Protein AF-A0A8H5YYD0-F1 (afdb_monomer_lite)

pLDDT: mean 77.73, std 14.66, range [30.97, 94.75]

Structure (mmCIF, N/CA/C/O backbone):
data_AF-A0A8H5YYD0-F1
#
_entry.id   AF-A0A8H5YYD0-F1
#
loop_
_atom_site.group_PDB
_atom_site.id
_atom_site.type_symbol
_atom_site.label_atom_id
_atom_site.label_alt_id
_atom_site.label_comp_id
_atom_site.label_asym_id
_atom_site.label_entity_id
_atom_site.label_seq_id
_atom_site.pdbx_PDB_ins_code
_atom_site.Cartn_x
_atom_site.Cartn_y
_atom_site.Cartn_z
_atom_site.occupancy
_atom_site.B_iso_or_equiv
_atom_site.auth_seq_id
_atom_site.auth_comp_id
_atom_site.auth_asym_id
_atom_site.auth_atom_id
_atom_site.pdbx_PDB_model_num
ATOM 1 N N . MET A 1 1 ? 18.198 -23.689 -4.408 1.00 60.78 1 MET A N 1
ATOM 2 C CA . MET A 1 1 ? 17.416 -22.446 -4.409 1.00 60.78 1 MET A CA 1
ATOM 3 C C . MET A 1 1 ? 18.441 -21.350 -4.254 1.00 60.78 1 MET A C 1
ATOM 5 O O . MET A 1 1 ? 19.184 -21.394 -3.275 1.00 60.78 1 MET A O 1
ATOM 9 N N . ASP A 1 2 ? 18.589 -20.521 -5.280 1.00 75.25 2 ASP A N 1
ATOM 10 C CA . ASP A 1 2 ? 19.620 -19.480 -5.329 1.00 75.25 2 ASP A CA 1
ATOM 11 C C . ASP A 1 2 ? 19.368 -18.463 -4.199 1.00 75.25 2 ASP A C 1
ATOM 13 O O . ASP A 1 2 ? 18.237 -18.307 -3.725 1.00 75.25 2 ASP A O 1
ATOM 17 N N . GLY A 1 3 ? 20.409 -17.772 -3.724 1.00 75.31 3 GLY A N 1
ATOM 18 C CA . GLY A 1 3 ? 20.282 -16.885 -2.559 1.00 75.31 3 GLY A CA 1
ATOM 19 C C . GLY A 1 3 ? 19.250 -15.772 -2.773 1.00 75.31 3 GLY A C 1
ATOM 20 O O . GLY A 1 3 ? 18.484 -15.440 -1.867 1.00 75.31 3 GLY A O 1
ATOM 21 N N . TRP A 1 4 ? 19.161 -15.257 -4.001 1.00 79.44 4 TRP A N 1
ATOM 22 C CA . TRP A 1 4 ? 18.178 -14.249 -4.389 1.00 79.44 4 TRP A CA 1
ATOM 23 C C . TRP A 1 4 ? 16.737 -14.786 -4.410 1.00 79.44 4 TRP A C 1
ATOM 25 O O . TRP A 1 4 ? 15.817 -14.031 -4.103 1.00 79.44 4 TRP A O 1
ATOM 35 N N . GLU A 1 5 ? 16.520 -16.072 -4.727 1.00 71.56 5 GLU A N 1
ATOM 36 C CA . GLU A 1 5 ? 15.179 -16.681 -4.775 1.00 71.56 5 GLU A CA 1
ATOM 37 C C . GLU A 1 5 ? 14.557 -16.683 -3.379 1.00 71.56 5 GLU A C 1
ATOM 39 O O . GLU A 1 5 ? 13.398 -16.308 -3.206 1.00 71.56 5 GLU A O 1
ATOM 44 N N . ILE A 1 6 ? 15.360 -17.033 -2.371 1.00 71.31 6 ILE A N 1
ATOM 45 C CA . ILE A 1 6 ? 14.949 -17.022 -0.965 1.00 71.31 6 ILE A CA 1
ATOM 46 C C . ILE A 1 6 ? 14.631 -15.595 -0.518 1.00 71.31 6 ILE A C 1
ATOM 48 O O . ILE A 1 6 ? 13.646 -15.387 0.193 1.00 71.31 6 ILE A O 1
ATOM 52 N N . ILE A 1 7 ? 15.448 -14.615 -0.924 1.00 69.50 7 ILE A N 1
ATOM 53 C CA . ILE A 1 7 ? 15.212 -13.220 -0.554 1.00 69.50 7 ILE A CA 1
ATOM 54 C C . ILE A 1 7 ? 13.943 -12.701 -1.205 1.00 69.50 7 ILE A C 1
ATOM 56 O O . ILE A 1 7 ? 13.098 -12.263 -0.450 1.00 69.50 7 ILE A O 1
ATOM 60 N N . ILE A 1 8 ? 13.743 -12.805 -2.524 1.00 65.44 8 ILE A N 1
ATOM 61 C CA . ILE A 1 8 ? 12.505 -12.324 -3.171 1.00 65.44 8 ILE A CA 1
ATOM 62 C C . ILE A 1 8 ? 11.256 -12.980 -2.560 1.00 65.44 8 ILE A C 1
ATOM 64 O O . ILE A 1 8 ? 10.231 -12.320 -2.394 1.00 65.44 8 ILE A O 1
ATOM 68 N N . GLN A 1 9 ? 11.327 -14.270 -2.212 1.00 62.31 9 GLN A N 1
ATOM 69 C CA . GLN A 1 9 ? 10.203 -14.987 -1.603 1.00 62.31 9 GLN A CA 1
ATOM 70 C C . GLN A 1 9 ? 9.891 -14.525 -0.173 1.00 62.31 9 GLN A C 1
ATOM 72 O O . GLN A 1 9 ? 8.730 -14.552 0.230 1.00 62.31 9 GLN A O 1
ATOM 77 N N . LYS A 1 10 ? 10.904 -14.125 0.606 1.00 60.59 10 LYS A N 1
ATOM 78 C CA . LYS A 1 10 ? 10.747 -13.728 2.020 1.00 60.59 10 LYS A CA 1
ATOM 79 C C . LYS A 1 10 ? 10.696 -12.214 2.240 1.00 60.59 10 LYS A C 1
ATOM 81 O O . LYS A 1 10 ? 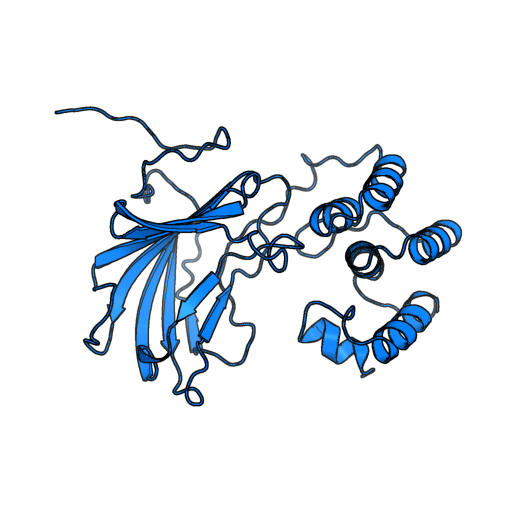10.133 -11.747 3.224 1.00 60.59 10 LYS A O 1
ATOM 86 N N . HIS A 1 11 ? 11.302 -11.448 1.346 1.00 58.78 11 HIS A N 1
ATOM 87 C CA . HIS A 1 11 ? 11.502 -10.010 1.413 1.00 58.78 11 HIS A CA 1
ATOM 88 C C . HIS A 1 11 ? 11.317 -9.402 0.026 1.00 58.78 11 HIS A C 1
ATOM 90 O O . HIS A 1 11 ? 11.861 -9.860 -0.973 1.00 58.78 11 HIS A O 1
ATOM 96 N N . ALA A 1 12 ? 10.589 -8.296 -0.041 1.00 58.38 12 ALA A N 1
ATOM 97 C CA . ALA A 1 12 ? 10.258 -7.697 -1.321 1.00 58.38 12 ALA A CA 1
ATOM 98 C C . ALA A 1 12 ? 11.439 -6.996 -2.019 1.00 58.38 12 ALA A C 1
ATOM 100 O O . ALA A 1 12 ? 11.213 -6.478 -3.098 1.00 58.38 12 ALA A O 1
ATOM 101 N N . SER A 1 13 ? 12.668 -6.948 -1.486 1.00 68.06 13 SER A N 1
ATOM 102 C CA . SER A 1 13 ? 13.742 -6.164 -2.117 1.00 68.06 13 SER A CA 1
ATOM 103 C C . SER A 1 13 ? 15.114 -6.831 -2.071 1.00 68.06 13 SER A C 1
ATOM 105 O O . SER A 1 13 ? 15.565 -7.293 -1.024 1.00 68.06 13 SER A O 1
ATOM 107 N N . LEU A 1 14 ? 15.792 -6.835 -3.222 1.00 72.00 14 LEU A N 1
ATOM 108 C CA . LEU A 1 14 ? 17.182 -7.276 -3.382 1.00 72.00 14 LEU A CA 1
ATOM 109 C C . LEU A 1 14 ? 18.179 -6.103 -3.323 1.00 72.00 14 LEU A C 1
ATOM 111 O O . LEU A 1 14 ? 19.382 -6.338 -3.251 1.00 72.00 14 LEU A O 1
ATOM 115 N N . VAL A 1 15 ? 17.705 -4.849 -3.360 1.00 69.44 15 VAL A N 1
ATOM 116 C CA . VAL A 1 15 ? 18.533 -3.642 -3.585 1.00 69.44 15 VAL A CA 1
ATOM 117 C C . VAL A 1 15 ? 19.639 -3.478 -2.535 1.00 69.44 15 VAL A C 1
ATOM 119 O O . VAL A 1 15 ? 20.708 -2.951 -2.829 1.00 69.44 15 VAL A O 1
ATOM 122 N N . ASN A 1 16 ? 19.416 -3.996 -1.328 1.00 74.00 16 ASN A N 1
ATOM 123 C CA . ASN A 1 16 ? 20.361 -3.896 -0.218 1.00 74.00 16 ASN A CA 1
ATOM 124 C C . ASN A 1 16 ? 21.445 -4.993 -0.215 1.00 74.00 16 ASN A C 1
ATOM 126 O O . ASN A 1 16 ? 22.328 -4.957 0.640 1.00 74.00 16 ASN A O 1
ATOM 130 N N . ASN A 1 17 ? 21.403 -5.971 -1.131 1.00 81.50 17 ASN A N 1
ATOM 131 C CA . ASN A 1 17 ? 22.396 -7.045 -1.224 1.00 81.50 17 ASN A CA 1
ATOM 132 C C . ASN A 1 17 ? 22.988 -7.127 -2.640 1.00 81.50 17 ASN A C 1
ATOM 134 O O . ASN A 1 17 ? 22.447 -7.787 -3.525 1.00 81.50 17 ASN A O 1
ATOM 138 N N . LEU A 1 18 ? 24.119 -6.444 -2.838 1.00 82.44 18 LEU A N 1
ATOM 139 C CA . LEU A 1 18 ? 24.741 -6.264 -4.151 1.00 82.44 18 LEU A CA 1
ATOM 140 C C . LEU A 1 18 ? 25.179 -7.585 -4.806 1.00 82.44 18 LEU A C 1
ATOM 142 O O . LEU A 1 18 ? 25.025 -7.752 -6.014 1.00 82.44 18 LEU A O 1
ATOM 146 N N . GLU A 1 19 ? 25.701 -8.535 -4.029 1.00 84.31 19 GLU A N 1
ATOM 147 C CA . GLU A 1 19 ? 26.145 -9.831 -4.559 1.00 84.31 19 GLU A CA 1
ATOM 148 C C . GLU A 1 19 ? 24.967 -10.645 -5.100 1.00 84.31 19 GLU A C 1
ATOM 150 O O . GLU A 1 19 ? 25.004 -11.113 -6.242 1.00 84.31 19 GLU A O 1
ATOM 155 N N . LEU A 1 20 ? 23.891 -10.740 -4.312 1.00 84.69 20 LEU A N 1
ATOM 156 C CA . LEU A 1 20 ? 22.668 -11.425 -4.729 1.00 84.69 20 LEU A CA 1
ATOM 157 C C . LEU A 1 20 ? 21.966 -10.690 -5.869 1.00 84.69 20 LEU A C 1
ATOM 159 O O . LEU A 1 20 ? 21.380 -11.335 -6.738 1.00 84.69 20 LEU A O 1
ATOM 163 N N . TRP A 1 21 ? 22.075 -9.359 -5.917 1.00 85.50 21 TRP A N 1
ATOM 164 C CA . TRP A 1 21 ? 21.589 -8.577 -7.049 1.00 85.50 21 TRP A CA 1
ATOM 165 C C . TRP A 1 21 ? 22.288 -8.978 -8.347 1.00 85.50 21 TRP A C 1
ATOM 167 O O . TRP A 1 21 ? 21.625 -9.248 -9.344 1.00 85.50 21 TRP A O 1
ATOM 177 N N . HIS A 1 22 ? 23.619 -9.060 -8.348 1.00 85.38 22 HIS A N 1
ATOM 178 C CA . HIS A 1 22 ? 24.367 -9.444 -9.545 1.00 85.38 22 HIS A CA 1
ATOM 179 C C . HIS A 1 22 ? 24.094 -10.888 -9.977 1.00 85.38 22 HIS A C 1
ATOM 181 O O . HIS A 1 22 ? 24.026 -11.170 -11.174 1.00 85.38 22 HIS A O 1
ATOM 187 N N . GLU A 1 23 ? 23.940 -11.813 -9.029 1.00 86.38 23 GLU A N 1
ATOM 188 C CA . GLU A 1 23 ? 23.548 -13.195 -9.327 1.00 86.38 23 GLU A CA 1
ATOM 189 C C . GLU A 1 23 ? 22.160 -13.261 -9.984 1.00 86.38 23 GLU A C 1
ATOM 191 O O . GLU A 1 23 ? 21.962 -13.946 -10.996 1.00 86.38 23 GLU A O 1
ATOM 196 N N . TRP A 1 24 ? 21.211 -12.498 -9.447 1.00 86.75 24 TRP A N 1
ATOM 197 C CA . TRP A 1 24 ? 19.866 -1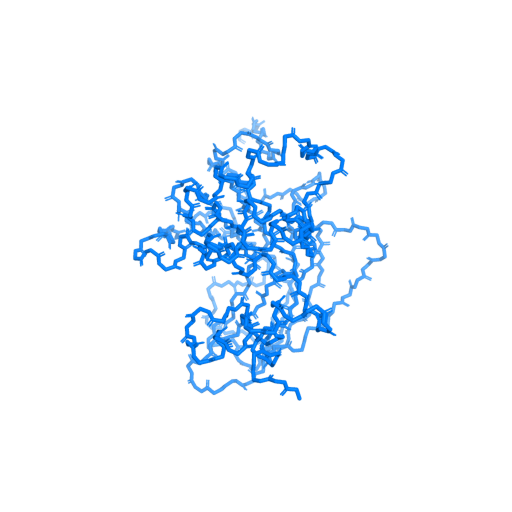2.388 -9.989 1.00 86.75 24 TRP A CA 1
ATOM 198 C C . TRP A 1 24 ? 19.843 -11.727 -11.374 1.00 86.75 24 TRP A C 1
ATOM 200 O O . TRP A 1 24 ? 19.210 -12.240 -12.294 1.00 86.75 24 TRP A O 1
ATOM 210 N N . GLU A 1 25 ? 20.597 -10.646 -11.570 1.00 85.19 25 GLU A N 1
ATOM 211 C CA . GLU A 1 25 ? 20.688 -9.925 -12.844 1.00 85.19 25 GLU A CA 1
ATOM 212 C C . GLU A 1 25 ? 21.279 -10.802 -13.962 1.00 85.19 25 GLU A C 1
ATOM 214 O O . GLU A 1 25 ? 20.781 -10.818 -15.088 1.00 85.19 25 GLU A O 1
ATOM 219 N N . ARG A 1 26 ? 22.284 -11.634 -13.653 1.00 85.88 26 ARG A N 1
ATOM 220 C CA . ARG A 1 26 ? 22.756 -12.661 -14.601 1.00 85.88 26 ARG A CA 1
ATOM 221 C C . ARG A 1 26 ? 21.668 -13.684 -14.919 1.00 85.88 26 ARG A C 1
ATOM 223 O O . ARG A 1 26 ? 21.596 -14.156 -16.050 1.00 85.88 26 ARG A O 1
ATOM 230 N N . SER A 1 27 ? 20.835 -14.020 -13.936 1.00 86.25 27 SER A N 1
ATOM 231 C CA . SER A 1 27 ? 19.772 -15.011 -14.090 1.00 86.25 27 SER A CA 1
ATOM 232 C C . SER A 1 27 ? 18.649 -14.532 -15.005 1.00 86.25 27 SER A C 1
ATOM 234 O O . SER A 1 27 ? 18.197 -15.310 -15.835 1.00 86.25 27 SER A O 1
ATOM 236 N N . ILE A 1 28 ? 18.220 -13.269 -14.907 1.00 85.56 28 ILE A N 1
ATOM 237 C CA . ILE A 1 28 ? 17.167 -12.724 -15.787 1.00 85.56 28 ILE A CA 1
ATOM 238 C C . ILE A 1 28 ? 17.643 -12.549 -17.236 1.00 85.56 28 ILE A C 1
ATOM 240 O O . ILE A 1 28 ? 16.835 -12.572 -18.160 1.00 85.56 28 ILE A O 1
ATOM 244 N N . LEU A 1 29 ? 18.954 -12.379 -17.444 1.00 81.00 29 LEU A N 1
ATOM 245 C CA . LEU A 1 29 ? 19.560 -12.265 -18.771 1.00 81.00 29 LEU A CA 1
ATOM 246 C C . LEU A 1 29 ? 19.826 -13.630 -19.428 1.00 81.00 29 LEU A C 1
ATOM 248 O O . LEU A 1 29 ? 20.165 -13.667 -20.616 1.00 81.00 29 LEU A O 1
ATOM 252 N N . ASP A 1 30 ? 19.690 -14.736 -18.692 1.00 83.81 30 ASP A N 1
ATOM 253 C CA . ASP A 1 30 ? 19.777 -16.092 -19.231 1.00 83.81 30 ASP A CA 1
ATOM 254 C C . ASP A 1 30 ? 18.393 -16.545 -19.733 1.00 83.81 30 ASP A C 1
ATOM 256 O O . ASP A 1 30 ? 17.507 -16.820 -18.924 1.00 83.81 30 ASP A O 1
ATOM 260 N N . PRO A 1 31 ? 18.187 -16.702 -21.055 1.00 72.19 31 PRO A N 1
ATOM 261 C CA . PRO A 1 31 ? 16.890 -17.091 -21.610 1.00 72.19 31 PRO A CA 1
ATOM 262 C C . PRO A 1 31 ? 16.426 -18.494 -21.184 1.00 72.19 31 PRO A C 1
ATOM 264 O O . PRO A 1 31 ? 15.266 -18.843 -21.397 1.00 72.19 31 PRO A O 1
ATOM 267 N N . LYS A 1 32 ? 17.305 -19.326 -20.603 1.00 80.69 32 LYS A N 1
ATOM 268 C CA . LYS A 1 32 ? 16.935 -20.645 -20.062 1.00 80.69 32 LYS A CA 1
ATOM 269 C C . LYS A 1 32 ? 16.312 -20.561 -18.670 1.00 80.69 32 LYS A C 1
ATOM 271 O O . LYS A 1 32 ? 15.694 -21.532 -18.230 1.00 80.69 32 LYS A O 1
ATOM 276 N N . ARG A 1 33 ? 16.487 -19.442 -17.965 1.00 76.50 33 ARG A N 1
ATOM 277 C CA . ARG A 1 33 ? 15.959 -19.234 -16.619 1.00 76.50 33 ARG A CA 1
ATOM 278 C C . ARG A 1 33 ? 14.640 -18.476 -16.705 1.00 76.50 33 ARG A C 1
ATOM 280 O O . ARG A 1 33 ? 14.548 -17.408 -17.298 1.00 76.50 33 ARG A O 1
ATOM 287 N N . LYS A 1 34 ? 13.602 -19.027 -16.079 1.00 73.31 34 LYS A N 1
ATOM 288 C CA . LYS A 1 34 ? 12.317 -18.343 -15.922 1.00 73.31 34 LYS A CA 1
ATOM 289 C C . LYS A 1 34 ? 12.291 -17.659 -14.562 1.00 73.31 34 LYS A C 1
ATOM 291 O O . LYS A 1 34 ? 11.962 -18.285 -13.559 1.00 73.31 34 LYS A O 1
ATOM 296 N N . VAL A 1 35 ? 12.657 -16.384 -14.538 1.00 75.38 35 VAL A N 1
ATOM 297 C CA . VAL A 1 35 ? 12.583 -15.557 -13.330 1.00 75.38 35 VAL A CA 1
ATOM 298 C C . VAL A 1 35 ? 11.218 -14.875 -13.272 1.00 75.38 35 VAL A C 1
ATOM 300 O O . VAL A 1 35 ? 10.716 -14.404 -14.290 1.00 75.38 35 VAL A O 1
ATOM 303 N N . LEU A 1 36 ? 10.598 -14.846 -12.092 1.00 69.00 36 LEU A N 1
ATOM 304 C CA . LEU A 1 36 ? 9.320 -14.167 -11.875 1.00 69.00 36 LEU A CA 1
ATOM 305 C C . LEU A 1 36 ? 9.528 -12.659 -11.700 1.00 69.00 36 LEU A C 1
ATOM 307 O O . LEU A 1 36 ? 10.431 -12.242 -10.978 1.00 69.00 36 LEU A O 1
ATOM 311 N N . PHE A 1 37 ? 8.665 -11.865 -12.340 1.00 69.94 37 PHE A N 1
ATOM 312 C CA . PHE A 1 37 ? 8.614 -10.398 -12.244 1.00 69.94 37 PHE A CA 1
ATOM 313 C C . PHE A 1 37 ? 9.978 -9.688 -12.393 1.00 69.94 37 PHE A C 1
ATOM 315 O O . PHE A 1 37 ? 10.298 -8.794 -11.600 1.00 69.94 37 PHE A O 1
ATOM 322 N N . PRO A 1 38 ? 10.812 -10.064 -13.387 1.00 82.75 38 PRO A N 1
ATOM 323 C CA . PRO A 1 38 ? 12.159 -9.524 -13.515 1.00 82.75 38 PRO A CA 1
ATOM 324 C C . PRO A 1 38 ? 12.138 -8.013 -13.740 1.00 82.75 38 PRO A C 1
ATOM 326 O O . PRO A 1 38 ? 12.927 -7.276 -13.157 1.00 82.75 38 PRO A O 1
ATOM 329 N N . ILE A 1 39 ? 11.189 -7.521 -14.531 1.00 88.88 39 ILE A N 1
ATOM 330 C CA . ILE A 1 39 ? 11.173 -6.113 -14.889 1.00 88.88 39 ILE A CA 1
ATOM 331 C C . ILE A 1 39 ? 10.683 -5.195 -13.766 1.00 88.88 39 ILE A C 1
ATOM 333 O O . ILE A 1 39 ? 11.252 -4.124 -13.581 1.00 88.88 39 ILE A O 1
ATOM 337 N N . HIS A 1 40 ? 9.707 -5.615 -12.956 1.00 88.94 40 HIS A N 1
ATOM 338 C CA . HIS A 1 40 ? 9.252 -4.827 -11.804 1.00 88.94 40 HIS A CA 1
ATOM 339 C C . HIS A 1 40 ? 10.383 -4.616 -10.801 1.00 88.94 40 HIS A C 1
ATOM 341 O O . HIS A 1 40 ? 10.520 -3.530 -10.250 1.00 88.94 40 HIS A O 1
ATOM 347 N N . LYS A 1 41 ? 11.244 -5.622 -10.609 1.00 86.62 41 LYS A N 1
ATOM 348 C CA . LYS A 1 41 ? 12.422 -5.500 -9.741 1.00 86.62 41 LYS A CA 1
ATOM 349 C C . LYS A 1 41 ? 13.494 -4.586 -10.328 1.00 86.62 41 LYS A C 1
ATOM 351 O O . LYS A 1 41 ? 14.055 -3.775 -9.597 1.00 86.62 41 LYS A O 1
ATOM 356 N N . LEU A 1 42 ? 13.748 -4.651 -11.636 1.00 90.12 42 LEU A N 1
ATOM 357 C CA . LEU A 1 42 ? 14.634 -3.682 -12.291 1.00 90.12 42 LEU A CA 1
ATOM 358 C C . LEU A 1 42 ? 14.090 -2.250 -12.193 1.00 90.12 42 LEU A C 1
ATOM 360 O O . LEU A 1 42 ? 14.869 -1.328 -11.958 1.00 90.12 42 LEU A O 1
ATOM 364 N N . ALA A 1 43 ? 12.773 -2.077 -12.331 1.00 92.12 43 ALA A N 1
ATOM 365 C CA . ALA A 1 43 ? 12.103 -0.789 -12.202 1.00 92.12 43 ALA A CA 1
ATOM 366 C C . ALA A 1 43 ? 12.174 -0.242 -10.772 1.00 92.12 43 ALA A C 1
ATOM 368 O O . ALA A 1 43 ? 12.509 0.922 -10.590 1.00 92.12 43 ALA A O 1
ATOM 369 N N . GLU A 1 44 ? 11.963 -1.089 -9.760 1.00 89.69 44 GLU A N 1
ATOM 370 C CA . GLU A 1 44 ? 12.167 -0.759 -8.340 1.00 89.69 44 GLU A CA 1
ATOM 371 C C . GLU A 1 44 ? 13.592 -0.232 -8.079 1.00 89.69 44 GLU A C 1
ATOM 373 O O . GLU A 1 44 ? 13.784 0.740 -7.346 1.00 89.69 44 GLU A O 1
ATOM 378 N N . ALA A 1 45 ? 14.597 -0.836 -8.718 1.00 87.81 45 ALA A N 1
ATOM 379 C CA . ALA A 1 45 ? 16.002 -0.462 -8.564 1.00 87.81 45 ALA A CA 1
ATOM 380 C C . ALA A 1 45 ? 16.497 0.633 -9.528 1.00 87.81 45 ALA A C 1
ATOM 382 O O . ALA A 1 45 ? 17.668 1.007 -9.451 1.00 87.81 45 ALA A O 1
ATOM 383 N N . GLY A 1 46 ? 15.659 1.123 -10.447 1.00 90.44 46 GLY A N 1
ATOM 384 C CA . GLY A 1 46 ? 16.047 2.144 -11.428 1.00 90.44 46 GLY A CA 1
ATOM 385 C C . GLY A 1 46 ? 17.083 1.670 -12.456 1.00 90.44 46 GLY A C 1
ATOM 386 O O . GLY A 1 46 ? 17.870 2.465 -12.965 1.00 90.44 46 GLY A O 1
ATOM 387 N N . ARG A 1 47 ? 17.143 0.366 -12.753 1.00 90.56 47 ARG A N 1
ATOM 388 C CA . ARG A 1 47 ? 18.148 -0.241 -13.649 1.00 90.56 47 ARG A CA 1
ATOM 389 C C . ARG A 1 47 ? 17.772 -0.079 -15.126 1.00 90.56 47 ARG A C 1
ATOM 391 O O . ARG A 1 47 ? 17.464 -1.055 -15.809 1.00 90.56 47 ARG A O 1
ATOM 398 N N . GLN A 1 48 ? 17.819 1.157 -15.616 1.00 91.94 48 GLN A N 1
ATOM 399 C CA . GLN A 1 48 ? 17.411 1.498 -16.982 1.00 91.94 48 GLN A CA 1
ATOM 400 C C . GLN A 1 48 ? 18.163 0.696 -18.060 1.00 91.94 48 GLN A C 1
ATOM 402 O O . GLN A 1 48 ? 17.521 0.086 -18.909 1.00 91.94 48 GLN A O 1
ATOM 407 N N . GLU A 1 49 ? 19.496 0.610 -17.993 1.00 90.12 49 GLU A N 1
ATOM 408 C CA . GLU A 1 49 ? 20.304 -0.117 -18.992 1.00 90.12 49 GLU A CA 1
ATOM 409 C C . GLU A 1 49 ? 19.927 -1.607 -19.095 1.00 90.12 49 GLU A C 1
ATOM 411 O O . GLU A 1 49 ? 19.880 -2.186 -20.183 1.00 90.12 49 GLU A O 1
ATOM 416 N N . ALA A 1 50 ? 19.618 -2.241 -17.959 1.00 89.06 50 ALA A N 1
ATOM 417 C CA . ALA A 1 50 ? 19.174 -3.629 -17.936 1.00 89.06 50 ALA A CA 1
ATOM 418 C C . ALA A 1 50 ? 17.804 -3.775 -18.613 1.00 89.06 50 ALA A C 1
ATOM 420 O O . ALA A 1 50 ? 17.621 -4.685 -19.418 1.00 89.06 50 ALA A O 1
ATOM 421 N N . ILE A 1 51 ? 16.869 -2.858 -18.345 1.00 90.75 51 ILE A N 1
ATOM 422 C CA . ILE A 1 51 ? 15.543 -2.836 -18.981 1.00 90.75 51 ILE A CA 1
ATOM 423 C C . ILE A 1 51 ? 15.659 -2.637 -20.496 1.00 90.75 51 ILE A C 1
ATOM 425 O O . ILE A 1 51 ? 15.049 -3.393 -21.249 1.00 90.75 51 ILE A O 1
ATOM 429 N N . GLU A 1 52 ? 16.479 -1.691 -20.955 1.00 89.50 52 GLU A N 1
ATOM 430 C CA . GLU A 1 52 ? 16.732 -1.464 -22.385 1.00 89.50 52 GLU A CA 1
ATOM 431 C C . GLU A 1 52 ? 17.330 -2.710 -23.063 1.00 89.50 52 GLU A C 1
ATOM 433 O O . GLU A 1 52 ? 16.958 -3.065 -24.183 1.00 89.50 52 GLU A O 1
ATOM 438 N N . SER A 1 53 ? 18.215 -3.432 -22.369 1.00 88.94 53 SER A N 1
ATOM 439 C CA . SER A 1 53 ? 18.756 -4.712 -22.841 1.00 88.94 53 SER A CA 1
ATOM 440 C C . SER A 1 53 ? 17.674 -5.794 -22.973 1.00 88.94 53 SER A C 1
ATOM 442 O O . SER A 1 53 ? 17.652 -6.517 -23.974 1.00 88.94 53 SER A O 1
ATOM 444 N N . LEU A 1 54 ? 16.747 -5.899 -22.011 1.00 86.00 54 LEU A N 1
ATOM 445 C CA . LEU A 1 54 ? 15.612 -6.829 -22.099 1.00 86.00 54 LEU A CA 1
ATOM 446 C C . LEU A 1 54 ? 14.656 -6.452 -23.243 1.00 86.00 54 LEU A C 1
ATOM 448 O O . LEU A 1 54 ? 14.210 -7.336 -23.979 1.00 86.00 54 LEU A O 1
ATOM 452 N N . LEU A 1 55 ? 14.400 -5.154 -23.438 1.00 85.44 55 LEU A N 1
ATOM 453 C CA . LEU A 1 55 ? 13.581 -4.633 -24.534 1.00 85.44 55 LEU A CA 1
ATOM 454 C C . LEU A 1 55 ? 14.181 -4.997 -25.901 1.00 85.44 55 LEU A C 1
ATOM 456 O O . LEU A 1 55 ? 13.485 -5.548 -26.753 1.00 85.44 55 LEU A O 1
ATOM 460 N N . HIS A 1 56 ? 15.490 -4.793 -26.094 1.00 86.56 56 HIS A N 1
ATOM 461 C CA . HIS A 1 56 ? 16.191 -5.194 -27.322 1.00 86.56 56 HIS A CA 1
ATOM 462 C C . HIS A 1 56 ? 16.117 -6.703 -27.604 1.00 86.56 56 HIS A C 1
ATOM 464 O O . HIS A 1 56 ? 16.208 -7.123 -28.758 1.00 86.56 56 HIS A O 1
ATOM 470 N N . ARG A 1 57 ? 15.940 -7.529 -26.567 1.00 85.19 57 ARG A N 1
ATOM 471 C CA . ARG A 1 57 ? 15.755 -8.985 -26.686 1.00 85.19 57 ARG A CA 1
ATOM 472 C C . ARG A 1 57 ? 14.300 -9.394 -26.936 1.00 85.19 57 ARG A C 1
ATOM 474 O O . ARG A 1 57 ? 14.024 -10.588 -27.028 1.00 85.19 57 ARG A O 1
ATOM 481 N N . GLY A 1 58 ? 13.383 -8.434 -27.058 1.00 81.00 58 GLY A N 1
ATOM 482 C CA . GLY A 1 58 ? 11.966 -8.675 -27.324 1.00 81.00 58 GLY A CA 1
ATOM 483 C C . GLY A 1 58 ? 11.184 -9.181 -26.112 1.00 81.00 58 GLY A C 1
ATOM 484 O O . GLY A 1 58 ? 10.135 -9.800 -26.288 1.00 81.00 58 GLY A O 1
ATOM 485 N N . MET A 1 59 ? 11.685 -8.968 -24.890 1.00 82.50 59 MET A N 1
ATOM 486 C CA . MET A 1 59 ? 10.907 -9.278 -23.692 1.00 82.50 59 MET A CA 1
ATOM 487 C C . MET A 1 59 ? 9.732 -8.314 -23.550 1.00 82.50 59 MET A C 1
ATOM 489 O O . MET A 1 59 ? 9.848 -7.128 -23.854 1.00 82.50 59 MET A O 1
ATOM 493 N N . ASN A 1 60 ? 8.605 -8.823 -23.054 1.00 80.56 60 ASN A N 1
ATOM 494 C CA . ASN A 1 60 ? 7.466 -7.980 -22.729 1.00 80.56 60 ASN A CA 1
ATOM 495 C C . ASN A 1 60 ? 7.786 -7.154 -21.477 1.00 80.56 60 ASN A C 1
ATOM 497 O O . ASN A 1 60 ? 7.818 -7.679 -20.365 1.00 80.56 60 ASN A O 1
ATOM 501 N N . VAL A 1 61 ? 8.029 -5.860 -21.669 1.00 84.38 61 VAL A N 1
ATOM 502 C CA . VAL A 1 61 ? 8.363 -4.927 -20.589 1.00 84.38 61 VAL A CA 1
ATOM 503 C C . VAL A 1 61 ? 7.128 -4.297 -19.923 1.00 84.38 61 VAL A C 1
ATOM 505 O O . VAL A 1 61 ? 7.258 -3.458 -19.037 1.00 84.38 61 VAL A O 1
ATOM 508 N N . HIS A 1 62 ? 5.926 -4.727 -20.315 1.00 85.12 62 HIS A N 1
ATOM 509 C CA . HIS A 1 62 ? 4.646 -4.160 -19.869 1.00 85.12 62 HIS A CA 1
ATOM 510 C C . HIS A 1 62 ? 3.800 -5.162 -19.077 1.00 85.12 62 HIS A C 1
ATOM 512 O O . HIS A 1 62 ? 2.595 -4.986 -18.903 1.00 85.12 62 HIS A O 1
ATOM 518 N N . GLU A 1 63 ? 4.413 -6.254 -18.612 1.00 85.62 63 GLU A N 1
ATOM 519 C CA . GLU A 1 63 ? 3.725 -7.261 -17.804 1.00 85.62 63 GLU A CA 1
ATOM 520 C C . GLU A 1 63 ? 3.206 -6.672 -16.489 1.00 85.62 63 GLU A C 1
ATOM 522 O O . GLU A 1 63 ? 3.850 -5.840 -15.851 1.00 85.62 63 GLU A O 1
ATOM 527 N N . LEU A 1 64 ? 2.031 -7.133 -16.069 1.00 88.00 64 LEU A N 1
ATOM 528 C CA . LEU A 1 64 ? 1.436 -6.760 -14.793 1.00 88.00 64 LEU A CA 1
ATOM 529 C C . LEU A 1 64 ? 1.969 -7.670 -13.684 1.00 88.00 64 LEU A C 1
ATOM 531 O O . LEU A 1 64 ? 2.095 -8.881 -13.881 1.00 88.00 64 LEU A O 1
ATOM 535 N N . ASP A 1 65 ? 2.263 -7.101 -12.516 1.00 88.25 65 ASP A N 1
ATOM 536 C CA . ASP A 1 65 ? 2.542 -7.909 -11.327 1.00 88.25 65 ASP A CA 1
ATOM 537 C C . ASP A 1 65 ? 1.258 -8.346 -10.602 1.00 88.25 65 ASP A C 1
ATOM 539 O O . ASP A 1 65 ? 0.145 -8.108 -11.068 1.00 88.25 65 ASP A O 1
ATOM 543 N N . GLY A 1 66 ? 1.408 -9.010 -9.452 1.00 85.62 66 GLY A N 1
ATOM 544 C CA . GLY A 1 66 ? 0.281 -9.531 -8.670 1.00 85.62 66 GLY A CA 1
ATOM 545 C C . GLY A 1 66 ? -0.713 -8.476 -8.165 1.00 85.62 66 GLY A C 1
ATOM 546 O O . GLY A 1 66 ? -1.850 -8.830 -7.861 1.00 85.62 66 GLY A O 1
ATOM 547 N N . ASP A 1 67 ? -0.328 -7.196 -8.117 1.00 89.00 67 ASP A N 1
ATOM 548 C CA . ASP A 1 67 ? -1.223 -6.089 -7.754 1.00 89.00 67 ASP A CA 1
ATOM 549 C C . ASP A 1 67 ? -1.787 -5.362 -8.992 1.00 89.00 67 ASP A C 1
ATOM 551 O O . ASP A 1 67 ? -2.426 -4.312 -8.876 1.00 89.00 67 ASP A O 1
ATOM 555 N N . ASN A 1 68 ? -1.531 -5.896 -10.188 1.00 91.19 68 ASN A N 1
ATOM 556 C CA . ASN A 1 68 ? -1.755 -5.258 -11.482 1.00 91.19 68 ASN A CA 1
ATOM 557 C C . ASN A 1 68 ? -0.953 -3.957 -11.691 1.00 91.19 68 ASN A C 1
ATOM 559 O O . ASN A 1 68 ? -1.404 -3.060 -12.410 1.00 91.19 68 ASN A O 1
ATOM 563 N N . TRP A 1 69 ? 0.235 -3.827 -11.089 1.00 91.06 69 TRP A N 1
ATOM 564 C CA . TRP A 1 69 ? 1.126 -2.698 -11.375 1.00 91.06 69 TRP A CA 1
ATOM 565 C C . TRP A 1 69 ? 1.945 -2.960 -12.638 1.00 91.06 69 TRP A C 1
ATOM 567 O O . TRP A 1 69 ? 2.441 -4.069 -12.861 1.00 91.06 69 TRP A O 1
ATOM 577 N N . THR A 1 70 ? 2.128 -1.916 -13.446 1.00 91.00 70 THR A N 1
ATOM 578 C CA . THR A 1 70 ? 3.111 -1.929 -14.536 1.00 91.00 70 THR A CA 1
ATOM 579 C C . THR A 1 70 ? 4.505 -1.608 -13.997 1.00 91.00 70 THR A C 1
ATOM 581 O O . THR A 1 70 ? 4.628 -0.976 -12.941 1.00 91.00 70 THR A O 1
ATOM 584 N N . PRO A 1 71 ? 5.578 -1.944 -14.728 1.00 92.19 71 PRO A N 1
ATOM 585 C CA . PRO A 1 71 ? 6.919 -1.510 -14.353 1.00 92.19 71 PRO A CA 1
ATOM 586 C C . PRO A 1 71 ? 7.058 0.013 -14.299 1.00 92.19 71 PRO A C 1
ATOM 588 O O . PRO A 1 71 ? 7.790 0.520 -13.456 1.00 92.19 71 PRO A O 1
ATOM 591 N N . ALA A 1 72 ? 6.307 0.748 -15.126 1.00 93.12 72 ALA A N 1
ATOM 592 C CA . ALA A 1 72 ? 6.244 2.204 -15.046 1.00 93.12 72 ALA A CA 1
ATOM 593 C C . ALA A 1 72 ? 5.661 2.690 -13.709 1.00 93.12 72 ALA A C 1
ATOM 595 O O . ALA A 1 72 ? 6.216 3.600 -13.101 1.00 93.12 72 ALA A O 1
ATOM 596 N N . ASP A 1 73 ? 4.577 2.074 -13.221 1.00 92.19 73 ASP A N 1
ATOM 597 C CA . ASP A 1 73 ? 3.997 2.434 -11.917 1.00 92.19 73 ASP A CA 1
ATOM 598 C C . ASP A 1 73 ? 4.969 2.123 -10.769 1.00 92.19 73 ASP A C 1
ATOM 600 O O . ASP A 1 73 ? 5.059 2.879 -9.802 1.00 92.19 73 ASP A O 1
ATOM 604 N N . VAL A 1 74 ? 5.740 1.035 -10.888 1.00 92.62 74 VAL A N 1
ATOM 605 C CA . VAL A 1 74 ? 6.803 0.717 -9.926 1.00 92.62 74 VAL A CA 1
ATOM 606 C C . VAL A 1 74 ? 7.914 1.770 -9.980 1.00 92.62 74 VAL A C 1
ATOM 608 O O . VAL A 1 74 ? 8.272 2.310 -8.938 1.00 92.62 74 VAL A O 1
ATOM 611 N N . ALA A 1 75 ? 8.427 2.118 -11.164 1.00 93.56 75 ALA A N 1
ATOM 612 C CA . ALA A 1 75 ? 9.453 3.153 -11.315 1.00 93.56 75 ALA A CA 1
ATOM 613 C C . ALA A 1 75 ? 9.008 4.492 -10.696 1.00 93.56 75 ALA A C 1
ATOM 615 O O . ALA A 1 75 ? 9.765 5.090 -9.929 1.00 93.56 75 ALA A O 1
ATOM 616 N N . ALA A 1 76 ? 7.758 4.896 -10.947 1.00 91.81 76 ALA A N 1
ATOM 617 C CA . ALA A 1 76 ? 7.145 6.081 -10.353 1.00 91.81 76 ALA A CA 1
ATOM 618 C C . ALA A 1 76 ? 7.126 6.006 -8.817 1.00 91.81 76 ALA A C 1
ATOM 620 O O . ALA A 1 76 ? 7.605 6.915 -8.141 1.00 91.81 76 ALA A O 1
ATOM 621 N N . GLY A 1 77 ? 6.649 4.887 -8.257 1.00 90.12 77 GLY A N 1
ATOM 622 C CA . GLY A 1 77 ? 6.585 4.675 -6.809 1.00 90.12 77 GLY A CA 1
ATOM 623 C C . GLY A 1 77 ? 7.949 4.722 -6.114 1.00 90.12 77 GLY A C 1
ATOM 624 O O . GLY A 1 77 ? 8.025 5.071 -4.939 1.00 90.12 77 GLY A O 1
ATOM 625 N N . TYR A 1 78 ? 9.038 4.410 -6.820 1.00 89.81 78 TYR A N 1
ATOM 626 C CA . TYR A 1 78 ? 10.409 4.493 -6.301 1.00 89.81 78 TYR A CA 1
ATOM 627 C C . TYR A 1 78 ? 11.164 5.774 -6.721 1.00 89.81 78 TYR A C 1
ATOM 629 O O . TYR A 1 78 ? 12.341 5.918 -6.382 1.00 89.81 78 TYR A O 1
ATOM 637 N N . HIS A 1 79 ? 10.477 6.733 -7.358 1.00 90.69 79 HIS A N 1
ATOM 638 C CA . HIS A 1 79 ? 10.981 8.033 -7.841 1.00 90.69 79 HIS A CA 1
ATOM 639 C C . HIS A 1 79 ? 12.020 7.976 -8.971 1.00 90.69 79 HIS A C 1
ATOM 641 O O . HIS A 1 79 ? 12.825 8.898 -9.112 1.00 90.69 79 HIS A O 1
ATOM 647 N N . HIS A 1 80 ? 11.993 6.938 -9.808 1.00 93.56 80 HIS A N 1
ATOM 648 C CA . HIS A 1 80 ? 12.854 6.826 -10.995 1.00 93.56 80 HIS A CA 1
ATOM 649 C C . HIS A 1 80 ? 12.195 7.490 -12.209 1.00 93.56 80 HIS A C 1
ATOM 651 O O . HIS A 1 80 ? 11.715 6.809 -13.114 1.00 93.56 80 HIS A O 1
ATOM 657 N N . LYS A 1 81 ? 12.138 8.827 -12.211 1.00 93.19 81 LYS A N 1
ATOM 658 C CA . LYS A 1 81 ? 11.362 9.615 -13.188 1.00 93.19 81 LYS A CA 1
ATOM 659 C C . LYS A 1 81 ? 11.771 9.377 -14.641 1.00 93.19 81 LYS A C 1
ATOM 661 O O . LYS A 1 81 ? 10.899 9.172 -15.478 1.00 93.19 81 LYS A O 1
ATOM 666 N N . GLU A 1 82 ? 13.070 9.365 -14.950 1.00 94.19 82 GLU A N 1
ATOM 667 C CA . GLU A 1 82 ? 13.518 9.143 -16.332 1.00 94.19 82 GLU A CA 1
ATOM 668 C C . GLU A 1 82 ? 13.099 7.754 -16.841 1.00 94.19 82 GLU A C 1
ATOM 670 O O . GLU A 1 82 ? 12.675 7.596 -17.987 1.00 94.19 82 GLU A O 1
ATOM 675 N N . LEU A 1 83 ? 13.157 6.749 -15.963 1.00 94.75 83 LEU A N 1
ATOM 676 C CA . LEU A 1 83 ? 12.746 5.388 -16.284 1.00 94.75 83 LEU A CA 1
ATOM 677 C C . LEU A 1 83 ? 11.222 5.258 -16.415 1.00 94.75 83 LEU A C 1
ATOM 679 O O . LEU A 1 83 ? 10.744 4.554 -17.304 1.00 94.75 83 LEU A O 1
ATOM 683 N N . GLU A 1 84 ? 10.455 5.932 -15.556 1.00 93.75 84 GLU A N 1
ATOM 684 C CA . GLU A 1 84 ? 8.996 6.013 -15.673 1.00 93.75 84 GLU A CA 1
ATOM 685 C C . GLU A 1 84 ? 8.593 6.564 -17.047 1.00 93.75 84 GLU A C 1
ATOM 687 O O . GLU A 1 84 ? 7.779 5.950 -17.742 1.00 93.75 84 GLU A O 1
ATOM 692 N N . GLU A 1 85 ? 9.179 7.692 -17.457 1.00 92.38 85 GLU A N 1
ATOM 693 C CA . GLU A 1 85 ? 8.893 8.328 -18.746 1.00 92.38 85 GLU A CA 1
ATOM 694 C C . GLU A 1 85 ? 9.241 7.410 -19.924 1.00 92.38 85 GLU A C 1
ATOM 696 O O . GLU A 1 85 ? 8.447 7.284 -20.864 1.00 92.38 85 GLU A O 1
ATOM 701 N N . LEU A 1 86 ? 10.389 6.723 -19.858 1.00 91.50 86 LEU A N 1
ATOM 702 C CA . LEU A 1 86 ? 10.808 5.745 -20.864 1.00 91.50 86 LEU A CA 1
ATOM 703 C C . LEU A 1 86 ? 9.787 4.605 -21.001 1.00 91.50 86 LEU A C 1
ATOM 705 O O . LEU A 1 86 ? 9.340 4.309 -22.111 1.00 91.50 86 LEU A O 1
ATOM 709 N N . LEU A 1 87 ? 9.391 3.994 -19.881 1.00 91.75 87 LEU A N 1
ATOM 710 C CA . LEU A 1 87 ? 8.462 2.863 -19.860 1.00 91.75 87 LEU A CA 1
ATOM 711 C C . LEU A 1 87 ? 7.049 3.271 -20.305 1.00 91.75 87 LEU A C 1
ATOM 713 O O . LEU A 1 87 ? 6.430 2.563 -21.096 1.00 91.75 87 LEU A O 1
ATOM 717 N N . ARG A 1 88 ? 6.546 4.436 -19.867 1.00 89.69 88 ARG A N 1
ATOM 718 C CA . ARG A 1 88 ? 5.232 4.964 -20.292 1.00 89.69 88 ARG A CA 1
ATOM 719 C C . ARG A 1 88 ? 5.191 5.286 -21.784 1.00 89.69 88 ARG A C 1
ATOM 721 O O . ARG A 1 88 ? 4.151 5.102 -22.411 1.00 89.69 88 ARG A O 1
ATOM 728 N N . LYS A 1 89 ? 6.295 5.775 -22.357 1.00 86.44 89 LYS A N 1
ATOM 729 C CA . LYS A 1 89 ? 6.386 6.072 -23.793 1.00 86.44 89 LYS A CA 1
ATOM 730 C C . LYS A 1 89 ? 6.286 4.807 -24.646 1.00 86.44 89 LYS A C 1
ATOM 732 O O . LYS A 1 89 ? 5.708 4.862 -25.730 1.00 86.44 89 LYS A O 1
ATOM 737 N N . ASP A 1 90 ? 6.845 3.704 -24.159 1.00 78.56 90 ASP A N 1
ATOM 738 C CA . ASP A 1 90 ? 6.797 2.406 -24.833 1.00 78.56 90 ASP A CA 1
ATOM 739 C C . ASP A 1 90 ? 5.471 1.648 -24.589 1.00 78.56 90 ASP A C 1
ATOM 741 O O . ASP A 1 90 ? 5.137 0.743 -25.350 1.00 78.56 90 ASP A O 1
ATOM 745 N N . ASP A 1 91 ? 4.660 2.080 -23.608 1.00 76.50 91 ASP A N 1
ATOM 746 C CA . ASP A 1 91 ? 3.299 1.578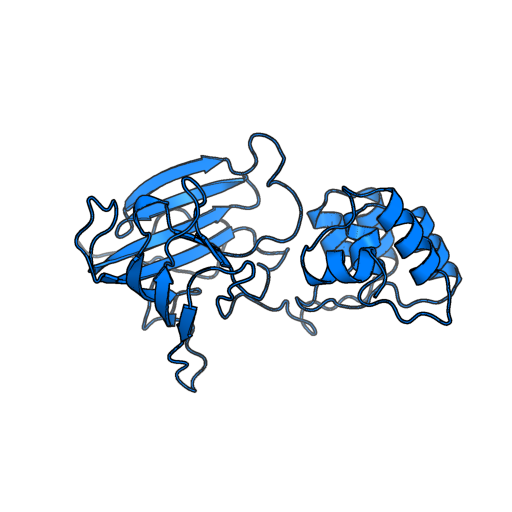 -23.326 1.00 76.50 91 ASP A CA 1
ATOM 747 C C . ASP A 1 91 ? 2.177 2.605 -23.614 1.00 76.50 91 ASP A C 1
ATOM 749 O O . ASP A 1 91 ? 1.406 2.986 -22.722 1.00 76.50 91 ASP A O 1
ATOM 753 N N . PRO A 1 92 ? 2.002 3.077 -24.862 1.00 66.69 92 PRO A N 1
ATOM 754 C CA . PRO A 1 92 ? 0.972 4.070 -25.174 1.00 66.69 92 PRO A CA 1
ATOM 755 C C . PRO A 1 92 ? -0.461 3.524 -25.035 1.00 66.69 92 PRO A C 1
ATOM 757 O O . PRO A 1 92 ? -1.424 4.288 -25.105 1.00 66.69 92 PRO A O 1
ATOM 760 N N . ASN A 1 93 ? -0.623 2.206 -24.879 1.00 66.25 93 ASN A N 1
ATOM 761 C CA . ASN A 1 93 ? -1.913 1.521 -24.927 1.00 66.25 93 ASN A CA 1
ATOM 762 C C . ASN A 1 93 ? -2.407 1.042 -23.564 1.00 66.25 93 ASN A C 1
ATOM 764 O O . ASN A 1 93 ? -3.429 0.348 -23.513 1.00 66.25 93 ASN A O 1
ATOM 768 N N . ARG A 1 94 ? -1.737 1.410 -22.469 1.00 72.31 94 ARG A N 1
ATOM 769 C CA . ARG A 1 94 ? -2.185 1.045 -21.131 1.00 72.31 94 ARG A CA 1
ATOM 770 C C . ARG A 1 94 ? -3.615 1.524 -20.871 1.00 72.31 94 ARG A C 1
ATOM 772 O O . ARG A 1 94 ? -3.884 2.706 -20.664 1.00 72.31 94 ARG A O 1
ATOM 779 N N . LYS A 1 95 ? -4.556 0.583 -20.818 1.00 72.38 95 LYS A N 1
ATOM 780 C CA . LYS A 1 95 ? -5.963 0.856 -20.499 1.00 72.38 95 LYS A CA 1
ATOM 781 C C . LYS A 1 95 ? -6.263 0.459 -19.058 1.00 72.38 95 LYS A C 1
ATOM 783 O O . LYS A 1 95 ? -6.715 -0.655 -18.803 1.00 72.38 95 LYS A O 1
ATOM 788 N N . LEU A 1 96 ? -6.096 1.403 -18.131 1.00 69.25 96 LEU A N 1
ATOM 789 C CA . LEU A 1 96 ? -6.466 1.250 -16.711 1.00 69.25 96 LEU A CA 1
ATOM 790 C C . LEU A 1 96 ? -7.912 0.761 -16.508 1.00 69.25 96 LEU A C 1
ATOM 792 O O . LEU A 1 96 ? -8.197 -0.000 -15.590 1.00 69.25 96 LEU A O 1
ATOM 796 N N . ALA A 1 97 ? -8.828 1.144 -17.401 1.00 69.88 97 ALA A N 1
ATOM 797 C CA . ALA A 1 97 ? -10.220 0.702 -17.349 1.00 69.88 97 ALA A CA 1
ATOM 798 C C . ALA A 1 97 ? -10.400 -0.817 -17.561 1.00 69.88 97 ALA A C 1
ATOM 800 O O . ALA A 1 97 ? -11.358 -1.386 -17.040 1.00 69.88 97 ALA A O 1
ATOM 801 N N . MET A 1 98 ? -9.502 -1.465 -18.317 1.00 75.81 98 MET A N 1
ATOM 802 C CA . MET A 1 98 ? -9.528 -2.916 -18.553 1.00 75.81 98 MET A CA 1
ATOM 803 C C . MET A 1 98 ? -8.828 -3.700 -17.440 1.00 75.81 98 MET A C 1
ATOM 805 O O . MET A 1 98 ? -9.318 -4.754 -17.046 1.00 75.81 98 MET A O 1
ATOM 809 N N . HIS A 1 99 ? -7.715 -3.183 -16.917 1.00 76.50 99 HIS A N 1
ATOM 810 C CA . HIS A 1 99 ? -6.908 -3.838 -15.886 1.00 76.50 99 HIS A CA 1
ATOM 811 C C . HIS A 1 99 ? -6.867 -2.972 -14.631 1.00 76.50 99 HIS A C 1
ATOM 813 O O . HIS A 1 99 ? -5.898 -2.260 -14.375 1.00 76.50 99 HIS A O 1
ATOM 819 N N . LYS A 1 100 ? -7.965 -3.009 -13.869 1.00 86.00 100 LYS A N 1
ATOM 820 C CA . LYS A 1 100 ? -8.058 -2.297 -12.593 1.00 86.00 100 LYS A CA 1
ATOM 821 C C . LYS A 1 100 ? -7.030 -2.859 -11.614 1.00 86.00 100 LYS A C 1
ATOM 823 O O . LYS A 1 100 ? -6.842 -4.076 -11.556 1.00 86.00 100 LYS A O 1
ATOM 828 N N . TYR A 1 101 ? -6.412 -1.984 -10.827 1.00 90.94 101 TYR A N 1
ATOM 829 C CA . TYR A 1 101 ? -5.525 -2.409 -9.751 1.00 90.94 101 TYR A CA 1
ATOM 830 C C . TYR A 1 101 ? -6.239 -3.368 -8.805 1.00 90.94 101 TYR A C 1
ATOM 832 O O . TYR A 1 101 ? -7.416 -3.170 -8.474 1.00 90.94 101 TYR A O 1
ATOM 840 N N . CYS A 1 102 ? -5.511 -4.390 -8.359 1.00 89.12 102 CYS A N 1
ATOM 841 C CA . CYS A 1 102 ? -5.934 -5.128 -7.183 1.00 89.12 102 CYS A CA 1
ATOM 842 C C . CYS A 1 102 ? -6.022 -4.132 -6.024 1.00 89.12 102 CYS A C 1
ATOM 844 O O . CYS A 1 102 ? -5.230 -3.195 -5.928 1.00 89.12 102 CYS A O 1
ATOM 846 N N . GLN A 1 103 ? -7.029 -4.297 -5.180 1.00 87.31 103 GLN A N 1
ATOM 847 C CA . GLN A 1 103 ? -7.236 -3.417 -4.043 1.00 87.31 103 GLN A CA 1
ATOM 848 C C . GLN A 1 103 ? -7.185 -4.241 -2.765 1.00 87.31 103 GLN A C 1
ATOM 850 O O . GLN A 1 103 ? -7.634 -5.391 -2.797 1.00 87.31 103 GLN A O 1
ATOM 855 N N . PRO A 1 104 ? -6.723 -3.648 -1.652 1.00 89.19 104 PRO A N 1
ATOM 856 C CA . PRO A 1 104 ? -6.677 -4.333 -0.375 1.00 89.19 104 PRO A CA 1
ATOM 857 C C . PRO A 1 104 ? -8.022 -4.979 -0.043 1.00 89.19 104 PRO A C 1
ATOM 859 O O . PRO A 1 104 ? -9.063 -4.310 -0.074 1.00 89.19 104 PRO A O 1
ATOM 862 N N . SER A 1 105 ? -7.992 -6.281 0.236 1.00 84.25 105 SER A N 1
ATOM 863 C CA . SER A 1 105 ? -9.207 -7.069 0.478 1.00 84.25 105 SER A CA 1
ATOM 864 C C . SER A 1 105 ? -9.116 -8.009 1.679 1.00 84.25 105 SER A C 1
ATOM 866 O O . SER A 1 105 ? -10.139 -8.396 2.233 1.00 84.25 105 SER A O 1
ATOM 868 N N . THR A 1 106 ? -7.904 -8.354 2.112 1.00 80.81 106 THR A N 1
ATOM 869 C CA . THR A 1 106 ? -7.653 -9.257 3.241 1.00 80.81 106 THR A CA 1
ATOM 870 C C . THR A 1 106 ? -6.320 -8.928 3.901 1.00 80.81 106 THR A C 1
ATOM 872 O O . THR A 1 106 ? -5.438 -8.376 3.243 1.00 80.81 106 THR A O 1
ATOM 875 N N . PHE A 1 107 ? -6.157 -9.289 5.177 1.00 82.88 107 PHE A N 1
ATOM 876 C CA . PHE A 1 107 ? -4.884 -9.208 5.895 1.00 82.88 107 PHE A CA 1
ATOM 877 C C . PHE A 1 107 ? -4.192 -10.567 5.936 1.00 82.88 107 PHE A C 1
ATOM 879 O O . PHE A 1 107 ? -4.807 -11.593 6.220 1.00 82.88 107 PHE A O 1
ATOM 886 N N . ILE A 1 108 ? -2.885 -10.550 5.698 1.00 77.69 108 ILE A N 1
ATOM 887 C CA . ILE A 1 108 ? -2.003 -11.704 5.789 1.00 77.69 108 ILE A CA 1
ATOM 888 C C . ILE A 1 108 ? -0.893 -11.439 6.803 1.00 77.69 108 ILE A C 1
ATOM 890 O O . ILE A 1 108 ? -0.470 -10.305 7.047 1.00 77.69 108 ILE A O 1
ATOM 894 N N . ASN A 1 109 ? -0.394 -12.528 7.374 1.00 74.69 109 ASN A N 1
ATOM 895 C CA . ASN A 1 109 ? 0.794 -12.525 8.207 1.00 74.69 109 ASN A CA 1
ATOM 896 C C . ASN A 1 109 ? 2.006 -12.885 7.339 1.00 74.69 109 ASN A C 1
ATOM 898 O O . ASN A 1 109 ? 2.088 -13.986 6.799 1.00 74.69 109 ASN A O 1
ATOM 902 N N . VAL A 1 110 ? 2.931 -11.941 7.189 1.00 66.44 110 VAL A N 1
ATOM 903 C CA . VAL A 1 110 ? 4.136 -12.093 6.355 1.00 66.44 110 VAL A CA 1
ATOM 904 C C . VAL A 1 110 ? 5.391 -12.467 7.145 1.00 66.44 110 VAL A C 1
ATOM 906 O O . VAL A 1 110 ? 6.371 -12.900 6.546 1.00 66.44 110 VAL A O 1
ATOM 909 N N . TYR A 1 111 ? 5.367 -12.357 8.475 1.00 58.28 111 TYR A N 1
ATOM 910 C CA . TYR A 1 111 ? 6.519 -12.609 9.340 1.00 58.28 111 TYR A CA 1
ATOM 911 C C . TYR A 1 111 ? 6.053 -13.319 10.602 1.00 58.28 111 TYR A C 1
ATOM 913 O O . TYR A 1 111 ? 5.583 -12.622 11.483 1.00 58.28 111 TYR A O 1
ATOM 921 N N . GLN A 1 112 ? 6.165 -14.658 10.671 1.00 54.81 112 GLN A N 1
ATOM 922 C CA . GLN A 1 112 ? 5.956 -15.538 11.851 1.00 54.81 112 GLN A CA 1
ATOM 923 C C . GLN A 1 112 ? 5.317 -14.881 13.107 1.00 54.81 112 GLN A C 1
ATOM 925 O O . GLN A 1 112 ? 5.873 -14.934 14.200 1.00 54.81 112 GLN A O 1
ATOM 930 N N . GLY A 1 113 ? 4.161 -14.237 12.934 1.00 53.84 113 GLY A N 1
ATOM 931 C CA . GLY A 1 113 ? 3.431 -13.480 13.954 1.00 53.84 113 GLY A CA 1
ATOM 932 C C . GLY A 1 113 ? 2.086 -14.145 14.264 1.00 53.84 113 GLY A C 1
ATOM 933 O O . GLY A 1 113 ? 1.940 -15.323 13.939 1.00 53.84 113 GLY A O 1
ATOM 934 N N . PRO A 1 114 ? 1.094 -13.438 14.833 1.00 54.59 114 PRO A N 1
ATOM 935 C CA . PRO A 1 114 ? -0.149 -14.028 15.332 1.00 54.59 114 PRO A CA 1
ATOM 936 C C . PRO A 1 114 ? -0.827 -15.041 14.414 1.00 54.59 114 PRO A C 1
ATOM 938 O O . PRO A 1 114 ? -0.964 -14.813 13.210 1.00 54.59 114 PRO A O 1
ATOM 941 N N . GLU A 1 115 ? -1.281 -16.151 15.007 1.00 62.88 115 GLU A N 1
ATOM 942 C CA . GLU A 1 115 ? -2.167 -17.115 14.355 1.00 62.88 115 GLU A CA 1
ATOM 943 C C . GLU A 1 115 ? -3.495 -16.403 14.077 1.00 62.88 115 GLU A C 1
ATOM 945 O O . GLU A 1 115 ? -4.309 -16.199 14.980 1.00 62.88 115 GLU A O 1
ATOM 950 N N . ILE A 1 116 ? -3.679 -15.938 12.838 1.00 61.47 116 ILE A N 1
ATOM 951 C CA . ILE A 1 116 ? -4.933 -15.315 12.422 1.00 61.47 116 ILE A CA 1
ATOM 952 C C . ILE A 1 116 ? -5.919 -16.430 12.106 1.00 61.47 116 ILE A C 1
ATOM 954 O O . ILE A 1 116 ? -5.678 -17.245 11.214 1.00 61.47 116 ILE A O 1
ATOM 958 N N . THR A 1 117 ? -7.062 -16.422 12.779 1.00 61.56 117 THR A N 1
ATOM 959 C CA . THR A 1 117 ? -8.227 -17.184 12.332 1.00 61.56 117 THR A CA 1
ATOM 960 C C . THR A 1 117 ? -9.205 -16.207 11.698 1.00 61.56 117 THR A C 1
ATOM 962 O O . THR A 1 117 ? -9.732 -15.305 12.346 1.00 61.56 117 THR A O 1
ATOM 965 N N . THR A 1 118 ? -9.404 -16.332 10.387 1.00 53.97 118 THR A N 1
ATOM 966 C CA . THR A 1 118 ? -10.400 -15.537 9.669 1.00 53.97 118 THR A CA 1
ATOM 967 C C . THR A 1 118 ? -11.699 -16.331 9.608 1.00 53.97 118 THR A C 1
ATOM 969 O O . THR A 1 118 ? -11.726 -17.479 9.163 1.00 53.97 118 THR A O 1
ATOM 972 N N . SER A 1 119 ? -12.808 -15.732 10.041 1.00 53.25 119 SER A N 1
ATOM 973 C CA . SER A 1 119 ? -14.135 -16.243 9.697 1.00 53.25 119 SER A CA 1
ATOM 974 C C . SER A 1 119 ? -14.551 -15.571 8.392 1.00 53.25 119 SER A C 1
ATOM 976 O O . SER A 1 119 ? -15.238 -14.552 8.398 1.00 53.25 119 SER A O 1
ATOM 978 N N . SER A 1 120 ? -14.062 -16.093 7.266 1.00 45.12 120 SER A N 1
ATOM 979 C CA . SER A 1 120 ? -14.485 -15.632 5.943 1.00 45.12 120 SER A CA 1
ATOM 980 C C . SER A 1 120 ? -15.968 -15.963 5.756 1.00 45.12 120 SER A C 1
ATOM 982 O O . SER A 1 120 ? -16.354 -17.123 5.593 1.00 45.12 120 SER A O 1
ATOM 984 N N . THR A 1 121 ? -16.821 -14.942 5.812 1.00 42.25 121 THR A N 1
ATOM 985 C CA . THR A 1 121 ? -18.173 -15.032 5.263 1.00 42.25 121 THR A CA 1
ATOM 986 C C . THR A 1 121 ? -18.060 -15.088 3.742 1.00 42.25 121 THR A C 1
ATOM 988 O O . THR A 1 121 ? -17.264 -14.373 3.147 1.00 42.25 121 THR A O 1
ATOM 991 N N . LYS A 1 122 ? -18.829 -15.978 3.106 1.00 40.78 122 LYS A N 1
ATOM 992 C CA . LYS A 1 122 ? -18.749 -16.302 1.666 1.00 40.78 122 LYS A CA 1
ATOM 993 C C . LYS A 1 122 ? -19.187 -15.170 0.720 1.00 40.78 122 LYS A C 1
ATOM 995 O O . LYS A 1 122 ? -19.126 -15.346 -0.491 1.00 40.78 122 LYS A O 1
ATOM 1000 N N . GLU A 1 123 ? -19.636 -14.048 1.263 1.00 45.25 123 GLU A N 1
ATOM 1001 C CA . GLU A 1 123 ? -20.010 -12.846 0.519 1.00 45.25 123 GLU A CA 1
ATOM 1002 C C . GLU A 1 123 ? -18.803 -11.896 0.467 1.00 45.25 123 GLU A C 1
ATOM 1004 O O . GLU A 1 123 ? -18.045 -11.854 1.439 1.00 45.25 123 GLU A O 1
ATOM 1009 N N . PRO A 1 124 ? -18.596 -11.123 -0.615 1.00 48.81 124 PRO A N 1
ATOM 1010 C CA . PRO A 1 124 ? -17.565 -10.090 -0.671 1.00 48.81 124 PRO A CA 1
ATOM 1011 C C . PRO A 1 124 ? -17.892 -8.977 0.334 1.00 48.81 124 PRO A C 1
ATOM 1013 O O . PRO A 1 124 ? -18.474 -7.950 -0.010 1.00 48.81 124 PRO A O 1
ATOM 1016 N N . SER A 1 125 ? -17.545 -9.188 1.601 1.00 61.16 125 SER A N 1
ATOM 1017 C CA . SER A 1 125 ? -17.745 -8.207 2.653 1.00 61.16 125 SER A CA 1
ATOM 1018 C C . SER A 1 125 ? -16.522 -7.292 2.716 1.00 61.16 125 SER A C 1
ATOM 1020 O O . SER A 1 125 ? -15.394 -7.714 2.955 1.00 61.16 125 SER A O 1
ATOM 1022 N N . LEU A 1 126 ? -16.751 -5.998 2.488 1.00 72.44 126 LEU A N 1
ATOM 1023 C CA . LEU A 1 126 ? -15.745 -4.933 2.632 1.00 72.44 126 LEU A CA 1
ATOM 1024 C C . LEU A 1 126 ? -15.375 -4.666 4.106 1.00 72.44 126 LEU A C 1
ATOM 1026 O O . LEU A 1 126 ? -14.492 -3.854 4.395 1.00 72.44 126 LEU A O 1
ATOM 1030 N N . SER A 1 127 ? -16.055 -5.375 5.011 1.00 82.81 127 SER A N 1
ATOM 1031 C CA . SER A 1 127 ? -15.801 -5.476 6.438 1.00 82.81 127 SER A CA 1
ATOM 1032 C C . SER A 1 127 ? -15.692 -6.951 6.832 1.00 82.81 127 SER A C 1
ATOM 1034 O O . SER A 1 127 ? -16.544 -7.755 6.447 1.00 82.81 127 SER A O 1
ATOM 1036 N N . PHE A 1 128 ? -14.656 -7.338 7.570 1.00 85.69 128 PHE A N 1
ATOM 1037 C CA . PHE A 1 128 ? -14.439 -8.731 7.973 1.00 85.69 128 PHE A CA 1
ATOM 1038 C C . PHE A 1 128 ? -13.852 -8.832 9.377 1.00 85.69 128 PHE A C 1
ATOM 1040 O O . PHE A 1 128 ? -13.149 -7.939 9.845 1.00 85.69 128 PHE A O 1
ATOM 1047 N N . VAL A 1 129 ? -14.153 -9.943 10.051 1.00 87.12 129 VAL A N 1
ATOM 1048 C CA . VAL A 1 129 ? -13.713 -10.203 11.423 1.00 87.12 129 VAL A CA 1
ATOM 1049 C C . VAL A 1 129 ? -12.466 -11.082 11.419 1.00 87.12 129 VAL A C 1
ATOM 1051 O O . VAL A 1 129 ? -12.429 -12.143 10.790 1.00 87.12 129 VAL A O 1
ATOM 1054 N N . LEU A 1 130 ? -11.451 -10.633 12.148 1.00 86.44 130 LEU A N 1
ATOM 1055 C CA . LEU A 1 130 ? -10.187 -11.321 12.360 1.00 86.44 130 LEU A CA 1
ATOM 1056 C C . LEU A 1 130 ? -10.083 -11.728 13.832 1.00 86.44 130 LEU A C 1
ATOM 1058 O O . LEU A 1 130 ? -10.169 -10.883 14.723 1.00 86.44 130 LEU A O 1
ATOM 1062 N N . GLY A 1 131 ? -9.864 -13.017 14.084 1.00 85.81 131 GLY A N 1
ATOM 1063 C CA . GLY A 1 131 ? -9.325 -13.494 15.352 1.00 85.81 131 GLY A CA 1
ATOM 1064 C C . GLY A 1 131 ? -7.805 -13.401 15.304 1.00 85.81 131 GLY A C 1
ATOM 1065 O O . GLY A 1 131 ? -7.187 -13.970 14.404 1.00 85.81 131 GLY A O 1
ATOM 1066 N N . VAL A 1 132 ? -7.204 -12.680 16.244 1.00 83.38 132 VAL A N 1
ATOM 1067 C CA . VAL A 1 132 ? -5.761 -12.433 16.307 1.00 83.38 132 VAL A CA 1
ATOM 1068 C C . VAL A 1 132 ? -5.226 -12.980 17.623 1.00 83.38 132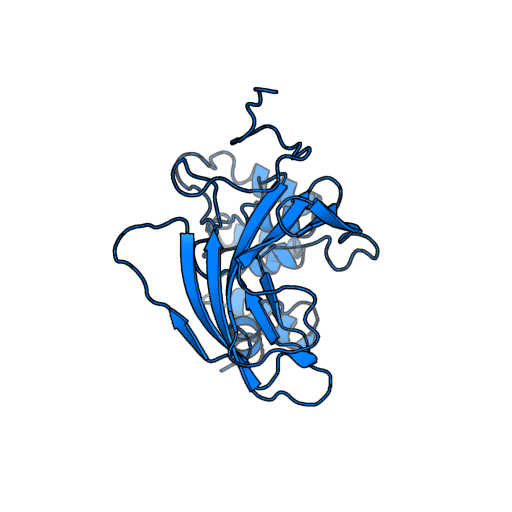 VAL A C 1
ATOM 1070 O O . VAL A 1 132 ? -5.654 -12.560 18.695 1.00 83.38 132 VAL A O 1
ATOM 1073 N N . ASN A 1 133 ? -4.272 -13.906 17.549 1.00 79.69 133 ASN A N 1
ATOM 1074 C CA . ASN A 1 133 ? -3.583 -14.444 18.720 1.00 79.69 133 ASN A CA 1
ATOM 1075 C C . ASN A 1 133 ? -2.132 -13.958 18.756 1.00 79.69 133 ASN A C 1
ATOM 1077 O O . ASN A 1 133 ? -1.288 -14.552 18.089 1.00 79.69 133 ASN A O 1
ATOM 1081 N N . VAL A 1 134 ? -1.838 -12.877 19.485 1.00 76.12 134 VAL A N 1
ATOM 1082 C CA . VAL A 1 134 ? -0.496 -12.270 19.515 1.00 76.12 134 VAL A CA 1
ATOM 1083 C C . VAL A 1 134 ? 0.454 -13.173 20.309 1.00 76.12 134 VAL A C 1
ATOM 1085 O O . VAL A 1 134 ? 0.301 -13.292 21.526 1.00 76.12 134 VAL A O 1
ATOM 1088 N N . PRO A 1 135 ? 1.446 -13.821 19.668 1.00 69.38 135 PRO A N 1
ATOM 1089 C CA . PRO A 1 135 ? 2.308 -14.758 20.355 1.00 69.38 135 PRO A CA 1
ATOM 1090 C C . PRO A 1 135 ? 3.245 -13.985 21.292 1.00 69.38 135 PRO A C 1
ATOM 1092 O O . PRO A 1 135 ? 3.544 -12.811 21.044 1.00 69.38 135 PRO A O 1
ATOM 1095 N N . PRO A 1 136 ? 3.754 -14.623 22.356 1.00 67.44 136 PRO A N 1
ATOM 1096 C CA . PRO A 1 136 ? 4.880 -14.082 23.104 1.00 67.44 136 PRO A CA 1
ATOM 1097 C C . PRO A 1 136 ? 6.061 -13.905 22.139 1.00 67.44 136 PRO A C 1
ATOM 1099 O O . PRO A 1 136 ? 6.561 -14.886 21.588 1.00 67.44 136 PRO A O 1
ATOM 1102 N N . ALA A 1 137 ? 6.471 -12.665 21.882 1.00 62.22 137 ALA A N 1
ATOM 1103 C CA . ALA A 1 137 ? 7.611 -12.366 21.021 1.00 62.22 137 ALA A CA 1
ATOM 1104 C C . ALA A 1 137 ? 8.844 -12.044 21.876 1.00 62.22 137 ALA A C 1
ATOM 1106 O O . ALA A 1 137 ? 8.725 -11.709 23.054 1.00 62.22 137 ALA A O 1
ATOM 1107 N N . ALA A 1 138 ? 10.039 -12.140 21.286 1.00 56.03 138 ALA A N 1
ATOM 1108 C CA . ALA A 1 138 ? 11.265 -11.684 21.941 1.00 56.03 138 ALA A CA 1
ATOM 1109 C C . ALA A 1 138 ? 11.115 -10.221 22.408 1.00 56.03 138 ALA A C 1
ATOM 1111 O O . ALA A 1 138 ? 10.459 -9.420 21.732 1.00 56.03 138 ALA A O 1
ATOM 1112 N N . GLU A 1 139 ? 11.697 -9.883 23.564 1.00 53.91 139 GLU A N 1
ATOM 1113 C CA . GLU A 1 139 ? 11.567 -8.559 24.189 1.00 53.91 139 GLU A CA 1
ATOM 1114 C C . GLU A 1 139 ? 11.797 -7.424 23.174 1.00 53.91 139 GLU A C 1
ATOM 1116 O O . GLU A 1 139 ? 12.836 -7.347 22.519 1.00 53.91 139 GLU A O 1
ATOM 1121 N N . GLY A 1 140 ? 10.802 -6.542 23.033 1.00 55.69 140 GLY A N 1
ATOM 1122 C CA . GLY A 1 140 ? 10.890 -5.324 22.221 1.00 55.69 140 GLY A CA 1
ATOM 1123 C C . GLY A 1 140 ? 10.473 -5.435 20.749 1.00 55.69 140 GLY A C 1
ATOM 1124 O O . GLY A 1 140 ? 10.431 -4.405 20.078 1.00 55.69 140 GLY A O 1
ATOM 1125 N N . MET A 1 141 ? 10.124 -6.619 20.228 1.00 60.06 141 MET A N 1
ATOM 1126 C CA . MET A 1 141 ? 9.691 -6.761 18.828 1.00 60.06 141 MET A CA 1
ATOM 1127 C C . MET A 1 141 ? 8.154 -6.785 18.716 1.00 60.06 141 MET A C 1
ATOM 1129 O O . MET A 1 141 ? 7.494 -7.699 19.210 1.00 60.06 141 MET A O 1
ATOM 1133 N N . GLY A 1 142 ? 7.574 -5.754 18.092 1.00 64.81 142 GLY A N 1
ATOM 1134 C CA . GLY A 1 142 ? 6.140 -5.692 17.783 1.00 64.81 142 GLY A CA 1
ATOM 1135 C C . GLY A 1 142 ? 5.754 -6.642 16.644 1.00 64.81 142 GLY A C 1
ATOM 1136 O O . GLY A 1 142 ? 6.579 -6.967 15.791 1.00 64.81 142 GLY A O 1
ATOM 1137 N N . SER A 1 143 ? 4.495 -7.079 16.619 1.00 74.56 143 SER A N 1
ATOM 1138 C CA . SER A 1 143 ? 3.941 -7.886 15.521 1.00 74.56 143 SER A CA 1
ATOM 1139 C C . SER A 1 143 ? 3.113 -7.010 14.591 1.00 74.56 143 SER A C 1
ATOM 1141 O O . SER A 1 143 ? 2.534 -6.021 15.030 1.00 74.56 143 SER A O 1
ATOM 1143 N N . TYR A 1 144 ? 3.024 -7.358 13.310 1.00 79.38 144 TYR A N 1
ATOM 1144 C CA . TYR A 1 144 ? 2.184 -6.616 12.376 1.00 79.38 144 TYR A CA 1
ATOM 1145 C C . TYR A 1 144 ? 1.516 -7.523 11.354 1.00 79.38 144 TYR A C 1
ATOM 1147 O O . TYR A 1 144 ? 2.091 -8.496 10.867 1.00 79.38 144 TYR A O 1
ATOM 1155 N N . LEU A 1 145 ? 0.287 -7.158 11.017 1.00 83.62 145 LEU A N 1
ATOM 1156 C CA . LEU A 1 145 ? -0.440 -7.678 9.872 1.00 83.62 145 LEU A CA 1
ATOM 1157 C C . LEU A 1 145 ? -0.377 -6.648 8.759 1.00 83.62 145 LEU A C 1
ATOM 1159 O O . LEU A 1 145 ? -0.356 -5.451 9.038 1.00 83.62 145 LEU A O 1
ATOM 1163 N N . ARG A 1 146 ? -0.392 -7.094 7.506 1.00 87.69 146 ARG A N 1
ATOM 1164 C CA . ARG A 1 146 ? -0.622 -6.193 6.374 1.00 87.69 146 ARG A CA 1
ATOM 1165 C C . ARG A 1 146 ? -1.597 -6.791 5.387 1.00 87.69 146 ARG A C 1
ATOM 1167 O O . ARG A 1 146 ? -1.785 -8.005 5.374 1.00 87.69 146 ARG A O 1
ATOM 1174 N N . THR A 1 147 ? -2.174 -5.966 4.532 1.00 88.50 147 THR A N 1
ATOM 1175 C CA . THR A 1 147 ? -3.001 -6.479 3.445 1.00 88.50 147 THR A CA 1
ATOM 1176 C C . THR A 1 147 ? -2.169 -7.269 2.451 1.00 88.50 147 THR A C 1
ATOM 1178 O O . THR A 1 147 ? -0.971 -7.011 2.304 1.00 88.50 147 THR A O 1
ATOM 1181 N N . GLN A 1 148 ? -2.783 -8.248 1.788 1.00 84.50 148 GLN A N 1
ATOM 1182 C CA . GLN A 1 148 ? -2.118 -9.001 0.726 1.00 84.50 148 GLN A CA 1
ATOM 1183 C C . GLN A 1 148 ? -1.784 -8.086 -0.453 1.00 84.50 148 GLN A C 1
ATOM 1185 O O . GLN A 1 148 ? -0.624 -8.044 -0.867 1.00 84.50 148 GLN A O 1
ATOM 1190 N N . GLU A 1 149 ? -2.784 -7.340 -0.925 1.00 89.94 149 GLU A N 1
ATOM 1191 C CA . GLU A 1 149 ? -2.660 -6.390 -2.025 1.00 89.94 149 GLU A CA 1
ATOM 1192 C C . GLU A 1 149 ? -2.152 -5.027 -1.545 1.00 89.94 149 GLU A C 1
ATOM 1194 O O . GLU A 1 149 ? -2.466 -4.581 -0.432 1.00 89.94 149 GLU A O 1
ATOM 1199 N N . ALA A 1 150 ? -1.400 -4.352 -2.413 1.00 91.88 150 ALA A N 1
ATOM 1200 C CA . ALA A 1 150 ? -0.986 -2.968 -2.210 1.00 91.88 150 ALA A CA 1
ATOM 1201 C C . ALA A 1 150 ? -2.137 -1.976 -2.445 1.00 91.88 150 ALA A C 1
ATOM 1203 O O . ALA A 1 150 ? -3.109 -2.255 -3.148 1.00 91.88 150 ALA A O 1
ATOM 1204 N N . ILE A 1 151 ? -1.994 -0.770 -1.899 1.00 91.06 151 ILE A N 1
ATOM 1205 C CA . ILE A 1 151 ? -2.839 0.374 -2.254 1.00 91.06 151 ILE A CA 1
ATOM 1206 C C . ILE A 1 151 ? -2.553 0.735 -3.715 1.00 91.06 151 ILE A C 1
ATOM 1208 O O . ILE A 1 151 ? -1.380 0.818 -4.085 1.00 91.06 151 ILE A O 1
ATOM 1212 N N . PRO A 1 152 ? -3.583 0.966 -4.548 1.00 90.88 152 PRO A N 1
ATOM 1213 C CA . PRO A 1 152 ? -3.386 1.394 -5.926 1.00 90.88 152 PRO A CA 1
ATOM 1214 C C . PRO A 1 152 ? -2.522 2.665 -6.024 1.00 90.88 152 PRO A C 1
ATOM 1216 O O . PRO A 1 152 ? -2.744 3.599 -5.251 1.00 90.88 152 PRO A O 1
ATOM 1219 N N . PRO A 1 153 ? -1.580 2.748 -6.979 1.00 87.19 153 PRO A N 1
ATOM 1220 C CA . PRO A 1 153 ? -0.630 3.860 -7.092 1.00 87.19 153 PRO A CA 1
ATOM 1221 C C . PRO A 1 153 ? -1.285 5.188 -7.496 1.00 87.19 153 PRO A C 1
ATOM 1223 O O . PRO A 1 153 ? -0.685 6.244 -7.340 1.00 87.19 153 PRO A O 1
ATOM 1226 N N . ASP A 1 154 ? -2.507 5.150 -8.027 1.00 84.94 154 ASP A N 1
ATOM 1227 C CA . ASP A 1 154 ? -3.325 6.320 -8.351 1.00 84.94 154 ASP A CA 1
ATOM 1228 C C . ASP A 1 154 ? -4.162 6.822 -7.160 1.00 84.94 154 ASP A C 1
ATOM 1230 O O . ASP A 1 154 ? -4.852 7.840 -7.267 1.00 84.94 154 ASP A O 1
ATOM 1234 N N . SER A 1 155 ? -4.090 6.147 -6.008 1.00 87.38 155 SER A N 1
ATOM 1235 C CA . SER A 1 155 ? -4.756 6.591 -4.784 1.00 87.38 155 SER A CA 1
ATOM 1236 C C . SER A 1 155 ? -4.030 7.798 -4.197 1.00 87.38 155 SER A C 1
ATOM 1238 O O . SER A 1 155 ? -2.881 7.703 -3.778 1.00 87.38 155 SER A O 1
ATOM 1240 N N . LYS A 1 156 ? -4.726 8.932 -4.088 1.00 86.62 156 LYS A N 1
ATOM 1241 C CA . LYS A 1 156 ? -4.217 10.131 -3.391 1.00 86.62 156 LYS A CA 1
ATOM 1242 C C . LYS A 1 156 ? -4.236 9.981 -1.874 1.00 86.62 156 LYS A C 1
ATOM 1244 O O . LYS A 1 156 ? -3.404 10.540 -1.166 1.00 86.62 156 LYS A O 1
ATOM 1249 N N . CYS A 1 157 ? -5.198 9.219 -1.374 1.00 85.62 157 CYS A N 1
ATOM 1250 C CA . CYS A 1 157 ? -5.385 8.944 0.037 1.00 85.62 157 CYS A CA 1
ATOM 1251 C C . CYS A 1 157 ? -5.970 7.547 0.230 1.00 85.62 157 CYS A C 1
ATOM 1253 O O . CYS A 1 157 ? -6.660 7.027 -0.649 1.00 85.62 157 CYS A O 1
ATOM 1255 N N . PHE A 1 158 ? -5.734 6.962 1.398 1.00 89.06 158 PHE A N 1
ATOM 1256 C CA . PHE A 1 158 ? -6.353 5.708 1.809 1.00 89.06 158 PHE A CA 1
ATOM 1257 C C . PHE A 1 158 ? -6.685 5.770 3.296 1.00 89.06 158 PHE A C 1
ATOM 1259 O O . PHE A 1 158 ? -5.890 6.291 4.077 1.00 89.06 158 PHE A O 1
ATOM 1266 N N . TYR A 1 159 ? -7.851 5.254 3.680 1.00 88.88 159 TYR A N 1
ATOM 1267 C CA . TYR A 1 159 ? -8.312 5.208 5.065 1.00 88.88 159 TYR A CA 1
ATOM 1268 C C . TYR A 1 159 ? -9.094 3.917 5.307 1.00 88.88 159 TYR A C 1
ATOM 1270 O O . TYR A 1 159 ? -9.877 3.501 4.454 1.00 88.88 159 TYR A O 1
ATOM 1278 N N . TYR A 1 160 ? -8.872 3.298 6.460 1.00 91.81 160 TYR A N 1
ATOM 1279 C CA . TYR A 1 160 ? -9.564 2.095 6.911 1.00 91.81 160 TYR A CA 1
ATOM 1280 C C . TYR A 1 160 ? -9.759 2.143 8.424 1.00 91.81 160 TYR A C 1
ATOM 1282 O O . TYR A 1 160 ? -9.054 2.865 9.134 1.00 91.81 160 TYR A O 1
ATOM 1290 N N . GLU A 1 161 ? -10.713 1.357 8.909 1.00 92.62 161 GLU A N 1
ATOM 1291 C CA . GLU A 1 161 ? -11.063 1.304 10.326 1.00 92.62 161 GLU A CA 1
ATOM 1292 C C . GLU A 1 161 ? -10.925 -0.099 10.899 1.00 92.62 161 GLU A C 1
ATOM 1294 O O . GLU A 1 161 ? -11.076 -1.102 10.196 1.00 92.62 161 GLU A O 1
ATOM 1299 N N . ILE A 1 162 ? -10.639 -0.141 12.194 1.00 92.94 162 ILE A N 1
ATOM 1300 C CA . ILE A 1 162 ? -10.469 -1.333 13.007 1.00 92.94 162 ILE A CA 1
ATOM 1301 C C . ILE A 1 162 ? -11.347 -1.150 14.244 1.00 92.94 162 ILE A C 1
ATOM 1303 O O . ILE A 1 162 ? -11.082 -0.284 15.069 1.00 92.94 162 ILE A O 1
ATOM 1307 N N . GLU A 1 163 ? -12.389 -1.955 14.376 1.00 93.00 163 GLU A N 1
ATOM 1308 C CA . GLU A 1 163 ? -13.237 -2.015 15.565 1.00 93.00 163 GLU A CA 1
ATOM 1309 C C . GLU A 1 163 ? -12.739 -3.134 16.488 1.00 93.00 163 GLU A C 1
ATOM 1311 O O . GLU A 1 163 ? -12.535 -4.272 16.045 1.00 93.00 163 GLU A O 1
ATOM 1316 N N . VAL A 1 164 ? -12.558 -2.829 17.773 1.00 91.25 164 VAL A N 1
ATOM 1317 C CA . VAL A 1 164 ? -12.176 -3.815 18.792 1.00 91.25 164 VAL A CA 1
ATOM 1318 C C . VAL A 1 164 ? -13.430 -4.521 19.306 1.00 91.25 164 VAL A C 1
ATOM 1320 O O . VAL A 1 164 ? -14.221 -3.938 20.040 1.00 91.25 164 VAL A O 1
ATOM 1323 N N . LEU A 1 165 ? -13.614 -5.792 18.951 1.00 90.69 165 LEU A N 1
ATOM 1324 C CA . LEU A 1 165 ? -14.790 -6.575 19.356 1.00 90.69 165 LEU A CA 1
ATOM 1325 C C . LEU A 1 165 ? -14.577 -7.324 20.674 1.00 90.69 165 LEU A C 1
ATOM 1327 O O . LEU A 1 165 ? -15.513 -7.501 21.451 1.00 90.69 165 LEU A O 1
ATOM 1331 N N . HIS A 1 166 ? -13.357 -7.805 20.915 1.00 88.75 166 HIS A N 1
ATOM 1332 C CA . HIS A 1 166 ? -13.016 -8.570 22.110 1.00 88.75 166 HIS A CA 1
ATOM 1333 C C . HIS A 1 166 ? -11.516 -8.505 22.393 1.00 88.75 166 HIS A C 1
ATOM 1335 O O . HIS A 1 166 ? -10.713 -8.558 21.461 1.00 88.75 166 HIS A O 1
ATOM 1341 N N . VAL A 1 167 ? -11.145 -8.488 23.675 1.00 86.19 167 VAL A N 1
ATOM 1342 C CA . VAL A 1 167 ? -9.763 -8.614 24.153 1.00 86.19 167 VAL A CA 1
ATOM 1343 C C . VAL A 1 167 ? -9.761 -9.523 25.384 1.00 86.19 167 VAL A C 1
ATOM 1345 O O . VAL A 1 167 ? -10.543 -9.310 26.305 1.00 86.19 167 VAL A O 1
ATOM 1348 N N . SER A 1 168 ? -8.903 -10.546 25.400 1.00 81.12 168 SER A N 1
ATOM 1349 C CA . SER A 1 168 ? -8.903 -11.565 26.459 1.00 81.12 168 SER A CA 1
ATOM 1350 C C . SER A 1 168 ? -8.385 -11.070 27.813 1.00 81.12 168 SER A C 1
ATOM 1352 O O . SER A 1 168 ? -8.767 -11.626 28.838 1.00 81.12 168 SER A O 1
ATOM 1354 N N . ASN A 1 169 ? -7.518 -10.051 27.823 1.00 68.50 169 ASN A N 1
ATOM 1355 C CA . ASN A 1 169 ? -6.932 -9.463 29.028 1.00 68.50 169 ASN A CA 1
ATOM 1356 C C . ASN A 1 169 ? -7.098 -7.938 28.983 1.00 68.50 169 ASN A C 1
ATOM 1358 O O . ASN A 1 169 ? -6.681 -7.313 28.007 1.00 68.50 169 ASN A O 1
ATOM 1362 N N . GLU A 1 170 ? -7.646 -7.338 30.044 1.00 57.28 170 GLU A N 1
ATOM 1363 C CA . GLU A 1 170 ? -7.583 -5.889 30.261 1.00 57.28 170 GLU A CA 1
ATOM 1364 C C . GLU A 1 170 ? -6.112 -5.511 30.467 1.00 57.28 170 GLU A C 1
ATOM 1366 O O . GLU A 1 170 ? -5.533 -5.725 31.531 1.00 57.28 170 GLU A O 1
ATOM 1371 N N . THR A 1 171 ? -5.456 -5.026 29.418 1.00 54.50 171 THR A N 1
ATOM 1372 C CA . THR A 1 171 ? -4.167 -4.350 29.581 1.00 54.50 171 THR A CA 1
ATOM 1373 C C . THR A 1 171 ? -4.425 -2.857 29.758 1.00 54.50 171 THR A C 1
ATOM 1375 O O . THR A 1 171 ? -5.504 -2.382 29.422 1.00 54.50 171 THR A O 1
ATOM 1378 N N . ASP A 1 172 ? -3.415 -2.107 30.189 1.00 50.06 172 ASP A N 1
ATOM 1379 C CA . ASP A 1 172 ? -3.386 -0.635 30.203 1.00 50.06 172 ASP A CA 1
ATOM 1380 C C . ASP A 1 172 ? -3.352 -0.093 28.746 1.00 50.06 172 ASP A C 1
ATOM 1382 O O . ASP A 1 172 ? -2.344 0.409 28.242 1.00 50.06 172 ASP A O 1
ATOM 1386 N N . GLN A 1 173 ? -4.419 -0.373 27.995 1.00 63.66 173 GLN A N 1
ATOM 1387 C CA . GLN A 1 173 ? -4.492 -0.330 26.538 1.00 63.66 173 GLN A CA 1
ATOM 1388 C C . GLN A 1 173 ? -5.012 1.046 26.096 1.00 63.66 173 GLN A C 1
ATOM 1390 O O . GLN A 1 173 ? -5.941 1.602 26.666 1.00 63.66 173 GLN A O 1
ATOM 1395 N N . THR A 1 174 ? -4.420 1.622 25.049 1.00 69.06 174 THR A N 1
ATOM 1396 C CA . THR A 1 174 ? -4.888 2.896 24.464 1.00 69.06 174 THR A CA 1
ATOM 1397 C C . THR A 1 174 ? -6.290 2.779 23.835 1.00 69.06 174 THR A C 1
ATOM 1399 O O . THR A 1 174 ? -6.976 3.789 23.633 1.00 69.06 174 THR A O 1
ATOM 1402 N N . PHE A 1 175 ? -6.722 1.551 23.533 1.00 81.75 175 PHE A N 1
ATOM 1403 C CA . PHE A 1 175 ? -7.977 1.222 22.865 1.00 81.75 175 PHE A CA 1
ATOM 1404 C C . PHE A 1 175 ? -8.706 0.108 23.616 1.00 81.75 175 PHE A C 1
ATOM 1406 O O . PHE A 1 175 ? -8.103 -0.917 23.922 1.00 81.75 175 PHE A O 1
ATOM 1413 N N . ASP A 1 176 ? -9.992 0.317 23.863 1.00 85.81 176 ASP A N 1
ATOM 1414 C CA . ASP A 1 176 ? -10.874 -0.566 24.616 1.00 85.81 176 ASP A CA 1
ATOM 1415 C C . ASP A 1 176 ? -11.853 -1.293 23.686 1.00 85.81 176 ASP A C 1
ATOM 1417 O O . ASP A 1 176 ? -12.036 -0.932 22.521 1.00 85.81 176 ASP A O 1
ATOM 1421 N N . VAL A 1 177 ? -12.526 -2.321 24.209 1.00 90.44 177 VAL A N 1
ATOM 1422 C CA . VAL A 1 177 ? -13.613 -2.992 23.485 1.00 90.44 177 VAL A CA 1
ATOM 1423 C C . VAL A 1 177 ? -14.702 -1.977 23.118 1.00 90.44 177 VAL A C 1
ATOM 1425 O O . VAL A 1 177 ? -15.198 -1.244 23.972 1.00 90.44 177 VAL A O 1
ATOM 1428 N N . GLY A 1 178 ? -15.089 -1.966 21.843 1.00 89.75 178 GLY A N 1
ATOM 1429 C CA . GLY A 1 178 ? -16.036 -1.021 21.253 1.00 89.75 178 GLY A CA 1
ATOM 1430 C C . GLY A 1 178 ? -15.385 0.204 20.606 1.00 89.75 178 GLY A C 1
ATOM 1431 O O . GLY A 1 178 ? -16.077 0.936 19.900 1.00 89.75 178 GLY A O 1
ATOM 1432 N N . ASP A 1 179 ? -14.080 0.427 20.794 1.00 91.88 179 ASP A N 1
ATOM 1433 C CA . ASP A 1 179 ? -13.389 1.512 20.103 1.00 91.88 179 ASP A CA 1
ATOM 1434 C C . ASP A 1 179 ? -13.215 1.217 18.610 1.00 91.88 179 ASP A C 1
ATOM 1436 O O . ASP A 1 179 ? -12.886 0.101 18.197 1.00 91.88 179 ASP A O 1
ATOM 1440 N N . ILE A 1 180 ? -13.361 2.272 17.810 1.00 92.44 180 ILE A N 1
ATOM 1441 C CA . ILE A 1 180 ? -13.093 2.294 16.376 1.00 92.44 180 ILE A CA 1
ATOM 1442 C C . ILE A 1 180 ? -11.815 3.093 16.140 1.00 92.44 180 ILE A C 1
ATOM 1444 O O . ILE A 1 180 ? -11.777 4.322 16.280 1.00 92.44 180 ILE A O 1
ATOM 1448 N N . ILE A 1 181 ? -10.757 2.379 15.778 1.00 92.62 181 ILE A N 1
ATOM 1449 C CA . ILE A 1 181 ? -9.471 2.942 15.400 1.00 92.62 181 ILE A CA 1
ATOM 1450 C C . ILE A 1 181 ? -9.475 3.197 13.903 1.00 92.62 181 ILE A C 1
ATOM 1452 O O . ILE A 1 181 ? -9.662 2.284 13.108 1.00 92.62 181 ILE A O 1
ATOM 1456 N N . GLY A 1 182 ? -9.226 4.437 13.519 1.00 91.31 182 GLY A N 1
ATOM 1457 C CA . GLY A 1 182 ? -9.066 4.813 12.126 1.00 91.31 182 GLY A CA 1
ATOM 1458 C C . GLY A 1 182 ? -7.615 5.026 11.769 1.00 91.31 182 GLY A C 1
ATOM 1459 O O . GLY A 1 182 ? -6.906 5.727 12.489 1.00 91.31 182 GLY A O 1
ATOM 1460 N N . CYS A 1 183 ? -7.192 4.479 10.639 1.00 90.50 183 CYS A N 1
ATOM 1461 C CA . CYS A 1 183 ? -5.851 4.650 10.106 1.00 90.50 183 CYS A CA 1
ATOM 1462 C C . CYS A 1 183 ? -5.951 5.178 8.681 1.00 90.50 183 CYS A C 1
ATOM 1464 O O . CYS A 1 183 ? -6.622 4.584 7.837 1.00 90.50 183 CYS A O 1
ATOM 1466 N N . GLY A 1 184 ? -5.263 6.278 8.390 1.00 88.56 184 GLY A N 1
ATOM 1467 C CA . GLY A 1 184 ? -5.221 6.802 7.035 1.00 88.56 184 GLY A CA 1
ATOM 1468 C C . GLY A 1 184 ? -3.943 7.528 6.691 1.00 88.56 184 GLY A C 1
ATOM 1469 O O . GLY A 1 184 ? -3.141 7.876 7.555 1.00 88.56 184 GLY A O 1
ATOM 1470 N N . MET A 1 185 ? -3.774 7.760 5.397 1.00 86.44 185 MET A N 1
ATOM 1471 C CA . MET A 1 185 ? -2.614 8.434 4.844 1.00 86.44 185 MET A CA 1
ATOM 1472 C C . MET A 1 185 ? -3.003 9.226 3.602 1.00 86.44 185 MET A C 1
ATOM 1474 O O . MET A 1 185 ? -3.753 8.742 2.754 1.00 86.44 185 MET A O 1
ATOM 1478 N N . ASN A 1 186 ? -2.465 10.436 3.494 1.00 86.00 186 ASN A N 1
ATOM 1479 C CA . ASN A 1 186 ? -2.457 11.229 2.276 1.00 86.00 186 ASN A CA 1
ATOM 1480 C C . ASN A 1 186 ? -1.087 11.041 1.598 1.00 86.00 186 ASN A C 1
ATOM 1482 O O . ASN A 1 186 ? -0.057 11.435 2.145 1.00 86.00 186 ASN A O 1
ATOM 1486 N N . PHE A 1 187 ? -1.074 10.427 0.416 1.00 84.31 187 PHE A N 1
ATOM 1487 C CA . PHE A 1 187 ? 0.144 10.099 -0.332 1.00 84.31 187 PHE A CA 1
ATOM 1488 C C . PHE A 1 187 ? 0.734 11.294 -1.085 1.00 84.31 187 PHE A C 1
ATOM 1490 O O . PHE A 1 187 ? 1.883 11.230 -1.505 1.00 84.31 187 PHE A O 1
ATOM 1497 N N . GLU A 1 188 ? -0.008 12.393 -1.239 1.00 82.94 188 GLU A N 1
ATOM 1498 C CA . GLU A 1 188 ? 0.520 13.629 -1.829 1.00 82.94 188 GLU A CA 1
ATOM 1499 C C . GLU A 1 188 ? 1.360 14.412 -0.807 1.00 82.94 188 GLU A C 1
ATOM 1501 O O . GLU A 1 188 ? 2.389 14.989 -1.150 1.00 82.94 188 GLU A O 1
ATOM 1506 N N . THR A 1 189 ? 0.937 14.416 0.459 1.00 84.06 189 THR A N 1
ATOM 1507 C CA . THR A 1 189 ? 1.583 15.185 1.539 1.00 84.06 189 THR A CA 1
ATOM 1508 C C . THR A 1 189 ? 2.451 14.339 2.469 1.00 84.06 189 THR A C 1
ATOM 1510 O O . THR A 1 189 ? 3.267 14.893 3.199 1.00 84.06 189 THR A O 1
ATOM 1513 N N . GLY A 1 190 ? 2.263 13.017 2.483 1.00 83.69 190 GLY A N 1
ATOM 1514 C CA . GLY A 1 190 ? 2.871 12.113 3.463 1.00 83.69 190 GLY A CA 1
ATOM 1515 C C . GLY A 1 190 ? 2.192 12.121 4.830 1.00 83.69 190 GLY A C 1
ATOM 1516 O O . GLY A 1 190 ? 2.633 11.412 5.736 1.00 83.69 190 GLY A O 1
ATOM 1517 N N . LYS A 1 191 ? 1.119 12.901 5.007 1.00 85.44 191 LYS A N 1
ATOM 1518 C CA . LYS A 1 191 ? 0.437 13.025 6.293 1.00 85.44 191 LYS A CA 1
ATOM 1519 C C . LYS A 1 191 ? -0.343 11.750 6.616 1.00 85.44 191 LYS A C 1
ATOM 1521 O O . LYS A 1 191 ? -1.283 11.393 5.908 1.00 85.44 191 LYS A O 1
ATOM 1526 N N . GLY A 1 192 ? 0.057 11.081 7.691 1.00 85.12 192 GLY A N 1
ATOM 1527 C CA . GLY A 1 192 ? -0.667 9.985 8.320 1.00 85.12 192 GLY A CA 1
ATOM 1528 C C . GLY A 1 192 ? -1.643 10.499 9.378 1.00 85.12 192 GLY A C 1
ATOM 1529 O O . GLY A 1 192 ? -1.424 11.548 9.989 1.00 85.12 192 GLY A O 1
ATOM 1530 N N . TYR A 1 193 ? -2.717 9.752 9.605 1.00 82.44 193 TYR A N 1
ATOM 1531 C CA . TYR A 1 193 ? -3.755 10.067 10.582 1.00 82.44 193 TYR A CA 1
ATOM 1532 C C . TYR A 1 193 ? -4.107 8.808 11.371 1.00 82.44 193 TYR A C 1
ATOM 1534 O O . TYR A 1 193 ? -4.347 7.752 10.781 1.00 82.44 193 TYR A O 1
ATOM 1542 N N . CYS A 1 194 ? -4.179 8.944 12.693 1.00 88.44 194 CYS A N 1
ATOM 1543 C CA . CYS A 1 194 ? -4.739 7.935 13.582 1.00 88.44 194 CYS A CA 1
ATOM 1544 C C . CYS A 1 194 ? -5.905 8.545 14.363 1.00 88.44 194 CYS A C 1
ATOM 1546 O O . CYS A 1 194 ? -5.778 9.642 14.912 1.00 88.44 194 CYS A O 1
ATOM 1548 N N . THR A 1 195 ? -7.047 7.866 14.407 1.00 90.12 195 THR A N 1
ATOM 1549 C CA . THR A 1 195 ? -8.253 8.352 15.090 1.00 90.12 195 THR A CA 1
ATOM 1550 C C . THR A 1 195 ? -8.781 7.315 16.070 1.00 90.12 195 THR A C 1
ATOM 1552 O O . THR A 1 195 ? -8.710 6.128 15.779 1.00 90.12 195 THR A O 1
ATOM 1555 N N . LYS A 1 196 ? -9.391 7.756 17.170 1.00 91.69 196 LYS A N 1
ATOM 1556 C CA . LYS A 1 196 ? -10.199 6.931 18.079 1.00 91.69 196 LYS A CA 1
ATOM 1557 C C . LYS A 1 196 ? -11.627 7.452 18.054 1.00 91.69 196 LYS A C 1
ATOM 1559 O O . LYS A 1 196 ? -11.855 8.626 18.335 1.00 91.69 196 LYS A O 1
ATOM 1564 N N . ASN A 1 197 ? -12.574 6.603 17.671 1.00 90.88 197 ASN A N 1
ATOM 1565 C CA . ASN A 1 197 ? -13.999 6.930 17.564 1.00 90.88 197 ASN A CA 1
ATOM 1566 C C . ASN A 1 197 ? -14.252 8.192 16.717 1.00 90.88 197 ASN A C 1
ATOM 1568 O O . ASN A 1 197 ? -15.039 9.065 17.074 1.00 90.88 197 ASN A O 1
ATOM 1572 N N . GLY A 1 198 ? -13.515 8.321 15.608 1.00 87.31 198 GLY A N 1
ATOM 1573 C CA . GLY A 1 198 ? -13.579 9.475 14.705 1.00 87.31 198 GLY A CA 1
ATOM 1574 C C . GLY A 1 198 ? -12.887 10.752 15.208 1.00 87.31 198 GLY A C 1
ATOM 1575 O O . GLY A 1 198 ? -12.828 11.731 14.463 1.00 87.31 198 GLY A O 1
ATOM 1576 N N . VAL A 1 199 ? -12.322 10.761 16.420 1.00 87.44 199 VAL A N 1
ATOM 1577 C CA . VAL A 1 199 ? -11.520 11.874 16.952 1.00 87.44 199 VAL A CA 1
ATOM 1578 C C . VAL A 1 199 ? -10.047 11.639 16.631 1.00 87.44 199 VAL A C 1
ATOM 1580 O O . VAL A 1 199 ? -9.514 10.565 16.898 1.00 87.44 199 VAL A O 1
ATOM 1583 N N . LEU A 1 200 ? -9.376 12.634 16.045 1.00 85.19 200 LEU A N 1
ATOM 1584 C CA . LEU A 1 200 ? -7.952 12.553 15.711 1.00 85.19 200 LEU A CA 1
ATOM 1585 C C . LEU A 1 200 ? -7.108 12.429 16.991 1.00 85.19 200 LEU A C 1
ATOM 1587 O O . LEU A 1 200 ? -7.169 13.306 17.848 1.00 85.19 200 LEU A O 1
ATOM 1591 N N . LEU A 1 201 ? -6.336 11.346 17.101 1.00 82.38 201 LEU A N 1
ATOM 1592 C CA . LEU A 1 201 ? -5.402 11.103 18.204 1.00 82.38 201 LEU A CA 1
ATOM 1593 C C . LEU A 1 201 ? -4.030 11.702 17.913 1.00 82.38 201 LEU A C 1
ATOM 1595 O O . LEU A 1 201 ? -3.452 12.377 18.758 1.00 82.38 201 LEU A O 1
ATOM 1599 N N . ASP A 1 202 ? -3.516 11.423 16.718 1.00 68.75 202 ASP A N 1
ATOM 1600 C CA . ASP A 1 202 ? -2.186 11.835 16.295 1.00 68.75 202 ASP A CA 1
ATOM 1601 C C . ASP A 1 202 ? -2.137 11.961 14.766 1.00 68.75 202 ASP A C 1
ATOM 1603 O O . ASP A 1 202 ? -2.886 11.300 14.032 1.00 68.75 202 ASP A O 1
ATOM 1607 N N . SER A 1 203 ? -1.250 12.825 14.282 1.00 69.31 203 SER A N 1
ATOM 1608 C CA . SER A 1 203 ? -0.901 12.917 12.871 1.00 69.31 203 SER A CA 1
ATOM 1609 C C . SER A 1 203 ? 0.608 13.020 12.730 1.00 69.31 203 SER A C 1
ATOM 1611 O O . SER A 1 203 ? 1.212 13.967 13.232 1.00 69.31 203 SER A O 1
ATOM 1613 N N . C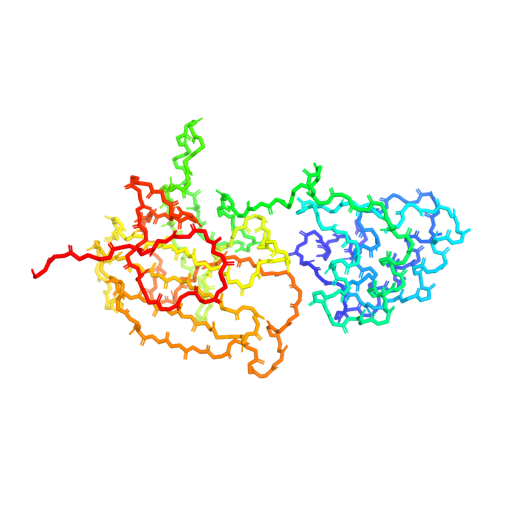YS A 1 204 ? 1.204 12.088 11.999 1.00 71.00 204 CYS A N 1
ATOM 1614 C CA . CYS A 1 204 ? 2.622 12.106 11.674 1.00 71.00 204 CYS A CA 1
ATOM 1615 C C . CYS A 1 204 ? 2.823 12.467 10.199 1.00 71.00 204 CYS A C 1
ATOM 1617 O O . CYS A 1 204 ? 1.916 12.315 9.378 1.00 71.00 204 CYS A O 1
ATOM 1619 N N . ASN A 1 205 ? 4.015 12.935 9.841 1.00 79.25 205 ASN A N 1
ATOM 1620 C CA . ASN A 1 205 ? 4.436 12.943 8.448 1.00 79.25 205 ASN A CA 1
ATOM 1621 C C . ASN A 1 205 ? 5.278 11.691 8.205 1.00 79.25 205 ASN A C 1
ATOM 1623 O O . ASN A 1 205 ? 6.437 11.622 8.604 1.00 79.25 205 ASN A O 1
ATOM 1627 N N . ALA A 1 206 ? 4.686 10.687 7.563 1.00 76.75 206 ALA A N 1
ATOM 1628 C CA . ALA A 1 206 ? 5.369 9.431 7.287 1.00 76.75 206 ALA A CA 1
ATOM 1629 C C . ALA A 1 206 ? 6.540 9.619 6.308 1.00 76.75 206 ALA A C 1
ATOM 1631 O O . ALA A 1 206 ? 7.459 8.807 6.283 1.00 76.75 206 ALA A O 1
ATOM 1632 N N . PHE A 1 207 ? 6.536 10.687 5.506 1.00 80.25 207 PHE A N 1
ATOM 1633 C CA . PHE A 1 207 ? 7.602 10.958 4.545 1.00 80.25 207 PHE A CA 1
ATOM 1634 C C . PHE A 1 207 ? 8.777 11.747 5.135 1.00 80.25 207 PHE A C 1
ATOM 1636 O O . PHE A 1 207 ? 9.812 11.859 4.468 1.00 80.25 207 PHE A O 1
ATOM 1643 N N . ASP A 1 208 ? 8.673 12.232 6.379 1.00 76.19 208 ASP A N 1
ATOM 1644 C CA . ASP A 1 208 ? 9.811 12.833 7.075 1.00 76.19 208 ASP A CA 1
ATOM 1645 C C . ASP A 1 208 ? 10.910 11.774 7.272 1.00 76.19 208 ASP A C 1
ATOM 1647 O O . ASP A 1 208 ? 10.681 10.679 7.783 1.00 76.19 208 ASP A O 1
ATOM 1651 N N . GLY A 1 209 ? 12.126 12.070 6.803 1.00 65.06 209 GLY A N 1
ATOM 1652 C CA . GLY A 1 209 ? 13.242 11.113 6.797 1.00 65.06 209 GLY A CA 1
ATOM 1653 C C . GLY A 1 209 ? 13.297 10.177 5.579 1.00 65.06 209 GLY A C 1
ATOM 1654 O O . GLY A 1 209 ? 14.158 9.301 5.535 1.00 65.06 209 GLY A O 1
ATOM 1655 N N . HIS A 1 210 ? 12.430 10.374 4.576 1.00 60.50 210 HIS A N 1
ATOM 1656 C CA . HIS A 1 210 ? 12.438 9.779 3.224 1.00 60.50 210 HIS A CA 1
ATOM 1657 C C . HIS A 1 210 ? 12.295 8.249 3.093 1.00 60.50 210 HIS A C 1
ATOM 1659 O O . HIS A 1 210 ? 11.923 7.786 2.012 1.00 60.50 210 HIS A O 1
ATOM 1665 N N . ASN A 1 211 ? 12.518 7.459 4.146 1.00 58.69 211 ASN A N 1
ATOM 1666 C CA . ASN A 1 211 ? 12.508 5.991 4.071 1.00 58.69 211 ASN A CA 1
ATOM 1667 C C . ASN A 1 211 ? 11.139 5.396 3.704 1.00 58.69 211 ASN A C 1
ATOM 1669 O O . ASN A 1 211 ? 11.089 4.375 3.026 1.00 58.69 211 ASN A O 1
ATOM 1673 N N . PHE A 1 212 ? 10.039 6.047 4.089 1.00 65.44 212 PHE A N 1
ATOM 1674 C CA . PHE A 1 212 ? 8.679 5.607 3.755 1.00 65.44 212 PHE A CA 1
ATOM 1675 C C . PHE A 1 212 ? 8.066 6.374 2.580 1.00 65.44 212 PHE A C 1
ATOM 1677 O O . PHE A 1 212 ? 6.874 6.260 2.344 1.00 65.44 212 PHE A O 1
ATOM 1684 N N . SER A 1 213 ? 8.849 7.158 1.830 1.00 73.25 213 SER A N 1
ATOM 1685 C CA . SER A 1 213 ? 8.337 7.907 0.669 1.00 73.25 213 SER A CA 1
ATOM 1686 C C . SER A 1 213 ? 8.315 7.097 -0.628 1.00 73.25 213 SER A C 1
ATOM 1688 O O . SER A 1 213 ? 7.991 7.648 -1.676 1.00 73.25 213 SER A O 1
ATOM 1690 N N . ARG A 1 214 ? 8.723 5.822 -0.589 1.00 81.25 214 ARG A N 1
ATOM 1691 C CA . ARG A 1 214 ? 8.994 5.006 -1.778 1.00 81.25 214 ARG A CA 1
ATOM 1692 C C . ARG A 1 214 ? 8.312 3.650 -1.711 1.00 81.25 214 ARG A C 1
ATOM 1694 O O . ARG A 1 214 ? 8.309 3.001 -0.669 1.00 81.25 214 ARG A O 1
ATOM 1701 N N . GLY A 1 215 ? 7.857 3.194 -2.868 1.00 86.38 215 GLY A N 1
ATOM 1702 C CA . GLY A 1 215 ? 7.387 1.842 -3.116 1.00 86.38 215 GLY A CA 1
ATOM 1703 C C . GLY A 1 215 ? 5.893 1.643 -2.907 1.00 86.38 215 GLY A C 1
ATOM 1704 O O . GLY A 1 215 ? 5.097 2.579 -2.918 1.00 86.38 215 GLY A O 1
ATOM 1705 N N . LYS A 1 216 ? 5.512 0.371 -2.777 1.00 88.88 216 LYS A N 1
ATOM 1706 C CA . LYS A 1 216 ? 4.122 -0.038 -2.572 1.00 88.88 216 LYS A CA 1
ATOM 1707 C C . LYS A 1 216 ? 3.738 0.087 -1.102 1.00 88.88 216 LYS A C 1
ATOM 1709 O O . LYS A 1 216 ? 4.419 -0.462 -0.236 1.00 88.88 216 LYS A O 1
ATOM 1714 N N . PHE A 1 217 ? 2.608 0.733 -0.836 1.00 88.94 217 PHE A N 1
ATOM 1715 C CA . PHE A 1 217 ? 2.043 0.838 0.507 1.00 88.94 217 PHE A CA 1
ATOM 1716 C C . PHE A 1 217 ? 1.016 -0.264 0.742 1.00 88.94 217 PHE A C 1
ATOM 1718 O O . PHE A 1 217 ? 0.160 -0.511 -0.104 1.00 88.94 217 PHE A O 1
ATOM 1725 N N . TYR A 1 218 ? 1.086 -0.900 1.908 1.00 90.25 218 TYR A N 1
ATOM 1726 C CA . TYR A 1 218 ? 0.153 -1.943 2.327 1.00 90.25 218 TYR A CA 1
ATOM 1727 C C . TYR A 1 218 ? -0.451 -1.540 3.674 1.00 90.25 218 TYR A C 1
ATOM 1729 O O . TYR A 1 218 ? 0.319 -1.360 4.623 1.00 90.25 218 TYR A O 1
ATOM 1737 N N . PRO A 1 219 ? -1.785 -1.393 3.786 1.00 91.06 219 PRO A N 1
ATOM 1738 C CA . PRO A 1 219 ? -2.456 -1.158 5.051 1.00 91.06 219 PRO A CA 1
ATOM 1739 C C . PRO A 1 219 ? -1.991 -2.178 6.074 1.00 91.06 219 PRO A C 1
ATOM 1741 O O . PRO A 1 219 ? -1.889 -3.366 5.758 1.00 91.06 219 PRO A O 1
ATOM 1744 N N . CYS A 1 220 ? -1.677 -1.718 7.280 1.00 89.00 220 CYS A N 1
ATOM 1745 C CA . CYS A 1 220 ? -1.071 -2.557 8.298 1.00 89.00 220 CYS A CA 1
ATOM 1746 C C . CYS A 1 220 ? -1.716 -2.367 9.670 1.00 89.00 220 CYS A C 1
ATOM 1748 O O . CYS A 1 220 ? -2.220 -1.303 10.012 1.00 89.00 220 CYS A O 1
ATOM 1750 N N . ILE A 1 221 ? -1.720 -3.421 10.474 1.00 87.69 221 ILE A N 1
ATOM 1751 C CA . ILE A 1 221 ? -2.180 -3.365 11.860 1.00 87.69 221 ILE A CA 1
ATOM 1752 C C . ILE A 1 221 ? -0.994 -3.756 12.718 1.00 87.69 221 ILE A C 1
ATOM 1754 O O . ILE A 1 221 ? -0.517 -4.887 12.628 1.00 87.69 221 ILE A O 1
ATOM 1758 N N . GLY A 1 222 ? -0.494 -2.796 13.491 1.00 84.00 222 GLY A N 1
ATOM 1759 C CA . GLY A 1 222 ? 0.603 -2.998 14.424 1.00 84.00 222 GLY A CA 1
ATOM 1760 C C . GLY A 1 222 ? 0.091 -3.408 15.800 1.00 84.00 222 GLY A C 1
ATOM 1761 O O . GLY A 1 222 ? -0.821 -2.791 16.342 1.00 84.00 222 GLY A O 1
ATOM 1762 N N . PHE A 1 223 ? 0.723 -4.421 16.378 1.00 80.38 223 PHE A N 1
ATOM 1763 C CA . PHE A 1 223 ? 0.483 -4.921 17.725 1.00 80.38 223 PHE A CA 1
ATOM 1764 C C . PHE A 1 223 ? 1.728 -4.628 18.564 1.00 80.38 223 PHE A C 1
ATOM 1766 O O . PHE A 1 223 ? 2.815 -5.160 18.308 1.00 80.38 223 PHE A O 1
ATOM 1773 N N . GLY A 1 224 ? 1.583 -3.722 19.533 1.00 74.81 224 GLY A N 1
ATOM 1774 C CA . GLY A 1 224 ? 2.679 -3.286 20.401 1.00 74.81 224 GLY A CA 1
ATOM 1775 C C . GLY A 1 224 ? 3.147 -4.384 21.360 1.00 74.81 224 GLY A C 1
ATOM 1776 O O . GLY A 1 224 ? 2.423 -5.344 21.621 1.00 74.81 224 GLY A O 1
ATOM 1777 N N . ALA A 1 225 ? 4.340 -4.226 21.941 1.00 71.62 225 ALA A N 1
ATOM 1778 C CA . ALA A 1 225 ? 4.942 -5.224 22.838 1.00 71.62 225 ALA A CA 1
ATOM 1779 C C . ALA A 1 225 ? 4.045 -5.606 24.036 1.00 71.62 225 ALA A C 1
ATOM 1781 O O . ALA A 1 225 ? 4.035 -6.758 24.453 1.00 71.62 225 ALA A O 1
ATOM 1782 N N . ASN A 1 226 ? 3.223 -4.677 24.532 1.00 72.31 226 ASN A N 1
ATOM 1783 C CA . ASN A 1 226 ? 2.316 -4.915 25.662 1.00 72.31 226 ASN A CA 1
ATOM 1784 C C . ASN A 1 226 ? 1.108 -5.805 25.313 1.00 72.31 226 ASN A C 1
ATOM 1786 O O . ASN A 1 226 ? 0.369 -6.203 26.206 1.00 72.31 226 ASN A O 1
ATOM 1790 N N . THR A 1 227 ? 0.890 -6.112 24.030 1.00 70.94 227 THR A N 1
ATOM 1791 C CA . THR A 1 227 ? -0.218 -6.970 23.570 1.00 70.94 227 THR A CA 1
ATOM 1792 C C . THR A 1 227 ? 0.175 -8.447 23.461 1.00 70.94 227 THR A C 1
ATOM 1794 O O . THR A 1 227 ? -0.652 -9.282 23.102 1.00 70.94 227 THR A O 1
ATOM 1797 N N . GLN A 1 228 ? 1.423 -8.800 23.788 1.00 74.06 228 GLN A N 1
ATOM 1798 C CA . GLN A 1 228 ? 1.907 -10.181 23.751 1.00 74.06 228 GLN A CA 1
ATOM 1799 C C . GLN A 1 228 ? 1.080 -11.110 24.652 1.00 74.06 228 GLN A C 1
ATOM 1801 O O . GLN A 1 228 ? 0.737 -10.768 25.781 1.00 74.06 228 GLN A O 1
ATOM 1806 N N . GLY A 1 229 ? 0.758 -12.301 24.143 1.00 75.56 229 GLY A N 1
ATOM 1807 C CA . GLY A 1 229 ? -0.080 -13.282 24.836 1.00 75.56 229 GLY A CA 1
ATOM 1808 C C . GLY A 1 229 ? -1.570 -12.927 24.871 1.00 75.56 229 GLY A C 1
ATOM 1809 O O . GLY A 1 229 ? -2.341 -13.641 25.511 1.00 75.56 229 GLY A O 1
ATOM 1810 N N . THR A 1 230 ? -1.985 -11.846 24.203 1.00 79.25 230 THR A N 1
ATOM 1811 C CA . THR A 1 230 ? -3.389 -11.424 24.151 1.00 79.25 230 THR A CA 1
ATOM 1812 C C . THR A 1 230 ? -4.088 -12.037 22.944 1.00 79.25 230 THR A C 1
ATOM 1814 O O . THR A 1 230 ? -3.566 -12.028 21.825 1.00 79.25 230 THR A O 1
ATOM 1817 N N . GLN A 1 231 ? -5.301 -12.535 23.171 1.00 84.88 231 GLN A N 1
ATOM 1818 C CA . GLN A 1 231 ? -6.224 -12.914 22.110 1.00 84.88 231 GLN A CA 1
ATOM 1819 C C . GLN A 1 231 ? -7.210 -11.774 21.888 1.00 84.88 231 GLN A C 1
ATOM 1821 O O . GLN A 1 231 ? -7.790 -11.241 22.836 1.00 84.88 231 GLN A O 1
ATOM 1826 N N . MET A 1 232 ? -7.389 -11.396 20.630 1.00 85.69 232 MET A N 1
ATOM 1827 C CA . MET A 1 232 ? -8.252 -10.296 20.231 1.00 85.69 232 MET A CA 1
ATOM 1828 C C . MET A 1 232 ? -9.178 -10.731 19.105 1.00 85.69 232 MET A C 1
ATOM 1830 O O . MET A 1 232 ? -8.811 -11.539 18.250 1.00 85.69 232 MET A O 1
ATOM 1834 N N . GLN A 1 233 ? -10.367 -10.145 19.079 1.00 89.56 233 GLN A N 1
ATOM 1835 C CA . GLN A 1 233 ? -11.233 -10.170 17.914 1.00 89.56 233 GLN A CA 1
ATOM 1836 C C . GLN A 1 233 ? -11.410 -8.735 17.438 1.00 89.56 233 GLN A C 1
ATOM 1838 O O . GLN A 1 233 ? -11.814 -7.868 18.213 1.00 89.56 233 GLN A O 1
ATOM 1843 N N . ILE A 1 234 ? -11.093 -8.488 16.172 1.00 89.88 234 ILE A N 1
ATOM 1844 C CA . ILE A 1 234 ? -11.223 -7.170 15.553 1.00 89.88 234 ILE A CA 1
ATOM 1845 C C . ILE A 1 234 ? -12.044 -7.278 14.277 1.00 89.88 234 ILE A C 1
ATOM 1847 O O . ILE A 1 234 ? -11.960 -8.278 13.562 1.00 89.88 234 ILE A O 1
ATOM 1851 N N . ARG A 1 235 ? -12.820 -6.246 13.964 1.00 91.06 235 ARG A N 1
ATOM 1852 C CA . ARG A 1 235 ? -13.439 -6.083 12.649 1.00 91.06 235 ARG A CA 1
ATOM 1853 C C . ARG A 1 235 ? -12.665 -5.027 11.887 1.00 91.06 235 ARG A C 1
ATOM 1855 O O . ARG A 1 235 ? -12.451 -3.937 12.397 1.00 91.06 235 ARG A O 1
ATOM 1862 N N . VAL A 1 236 ? -12.257 -5.345 10.668 1.00 90.62 236 VAL A N 1
ATOM 1863 C CA . VAL A 1 236 ? -11.555 -4.403 9.799 1.00 90.62 236 VAL A CA 1
ATOM 1864 C C . VAL A 1 236 ? -12.458 -4.035 8.639 1.00 90.62 236 VAL A C 1
ATOM 1866 O O . VAL A 1 236 ? -12.982 -4.922 7.967 1.00 90.62 236 VAL A O 1
ATOM 1869 N N . THR A 1 237 ? -12.607 -2.738 8.389 1.00 90.25 237 THR A N 1
ATOM 1870 C CA . THR A 1 237 ? -13.384 -2.197 7.272 1.00 90.25 237 THR A CA 1
ATOM 1871 C C . THR A 1 237 ? -12.446 -1.412 6.365 1.00 90.25 237 THR A C 1
ATOM 1873 O O . THR A 1 237 ? -11.949 -0.350 6.736 1.00 90.25 237 THR A O 1
ATOM 1876 N N . LEU A 1 238 ? -12.177 -1.948 5.172 1.00 88.00 238 LEU A N 1
ATOM 1877 C CA . LEU A 1 238 ? -11.242 -1.349 4.208 1.00 88.00 238 LEU A CA 1
ATOM 1878 C C . LEU A 1 238 ? -11.906 -0.306 3.302 1.00 88.00 238 LEU A C 1
ATOM 1880 O O . LEU A 1 238 ? -11.208 0.487 2.675 1.00 88.00 238 LEU A O 1
ATOM 1884 N N . ARG A 1 239 ? -13.242 -0.313 3.204 1.00 82.31 239 ARG A N 1
ATOM 1885 C CA . ARG A 1 239 ? -14.021 0.664 2.429 1.00 82.31 239 ARG A CA 1
ATOM 1886 C C . ARG A 1 239 ? -15.346 0.963 3.110 1.00 82.31 239 ARG A C 1
ATOM 1888 O O . ARG A 1 239 ? -16.007 0.043 3.588 1.00 82.31 239 ARG A O 1
ATOM 1895 N N . ALA A 1 240 ? -15.748 2.230 3.079 1.00 74.75 240 ALA A N 1
ATOM 1896 C CA . ALA A 1 240 ? -17.053 2.645 3.565 1.00 74.75 240 ALA A CA 1
ATOM 1897 C C . ALA A 1 240 ? -18.174 2.034 2.712 1.00 74.75 240 ALA A C 1
ATOM 1899 O O . ALA A 1 240 ? -18.072 1.932 1.488 1.00 74.75 240 ALA A O 1
ATOM 1900 N N . THR A 1 241 ? -19.258 1.655 3.377 1.00 74.94 241 THR A N 1
ATOM 1901 C CA . THR A 1 241 ? -20.517 1.226 2.756 1.00 74.94 241 THR A CA 1
ATOM 1902 C C . THR A 1 241 ? -21.688 1.856 3.509 1.00 74.94 241 THR A C 1
ATOM 1904 O O . THR A 1 241 ? -21.485 2.461 4.561 1.00 74.94 241 THR A O 1
ATOM 1907 N N . GLU A 1 242 ? -22.912 1.719 2.997 1.00 74.75 242 GLU A N 1
ATOM 1908 C CA . GLU A 1 242 ? -24.114 2.155 3.726 1.00 74.75 242 GLU A CA 1
ATOM 1909 C C . GLU A 1 242 ? -24.279 1.410 5.062 1.00 74.75 242 GLU A C 1
ATOM 1911 O O . GLU A 1 242 ? -24.688 2.010 6.051 1.00 74.75 242 GLU A O 1
ATOM 1916 N N . GLU A 1 243 ? -23.920 0.122 5.103 1.00 78.06 243 GLU A N 1
ATOM 1917 C CA . GLU A 1 243 ? -23.998 -0.717 6.307 1.00 78.06 243 GLU A CA 1
ATOM 1918 C C . GLU A 1 243 ? -22.850 -0.434 7.291 1.00 78.06 243 GLU A C 1
ATOM 1920 O O . GLU A 1 243 ? -23.052 -0.444 8.502 1.00 78.06 243 GLU A O 1
ATOM 1925 N N . TYR A 1 244 ? -21.656 -0.133 6.770 1.00 77.12 244 TYR A N 1
ATOM 1926 C CA . TYR A 1 244 ? -20.444 0.140 7.550 1.00 77.12 244 TYR A CA 1
ATOM 1927 C C . TYR A 1 244 ? -19.819 1.482 7.133 1.00 77.12 244 TYR A C 1
ATOM 1929 O O . TYR A 1 244 ? -18.808 1.504 6.417 1.00 77.12 244 TYR A O 1
ATOM 1937 N N . PRO A 1 245 ? -20.424 2.621 7.511 1.00 81.06 245 PRO A N 1
ATOM 1938 C CA . PRO A 1 245 ? -19.860 3.929 7.222 1.00 81.06 245 PRO A CA 1
ATOM 1939 C C . PRO A 1 245 ? -18.685 4.222 8.158 1.00 81.06 245 PRO A C 1
ATOM 1941 O O . PRO A 1 245 ? -18.777 3.989 9.358 1.00 81.06 245 PRO A O 1
ATOM 1944 N N . PHE A 1 246 ? -17.619 4.828 7.633 1.00 86.44 246 PHE A N 1
ATOM 1945 C CA . PHE A 1 246 ? -16.489 5.240 8.470 1.00 86.44 246 PHE A CA 1
ATOM 1946 C C . PHE A 1 246 ? -16.883 6.294 9.513 1.00 86.44 246 PHE A C 1
ATOM 1948 O O . PHE A 1 246 ? -17.620 7.236 9.196 1.00 86.44 246 PHE A O 1
ATOM 1955 N N . CYS A 1 247 ? -16.365 6.176 10.731 1.00 85.50 247 CYS A N 1
ATOM 1956 C CA . CYS A 1 247 ? -16.522 7.129 11.826 1.00 85.50 247 CYS A CA 1
ATOM 1957 C C . CYS A 1 247 ? -15.797 8.450 11.575 1.00 85.50 247 CYS A C 1
ATOM 1959 O O . CYS A 1 247 ? -16.357 9.510 11.865 1.00 85.50 247 CYS A O 1
ATOM 1961 N N . PHE A 1 248 ? -14.573 8.434 11.039 1.00 81.75 248 PHE A N 1
ATOM 1962 C CA . PHE A 1 248 ? -13.865 9.688 10.770 1.00 81.75 248 PHE A CA 1
ATOM 1963 C C . PHE A 1 248 ? -14.511 10.451 9.611 1.00 81.75 248 PHE A C 1
ATOM 1965 O O . PHE A 1 248 ? -14.584 9.979 8.478 1.00 81.75 248 PHE A O 1
ATOM 1972 N N . LYS A 1 249 ? -14.958 11.677 9.899 1.00 73.88 249 LYS A N 1
ATOM 1973 C CA . LYS A 1 249 ? -15.578 12.586 8.921 1.00 73.88 249 LYS A CA 1
ATOM 1974 C C . LYS A 1 249 ? -14.722 13.825 8.627 1.00 73.88 249 LYS A C 1
ATOM 1976 O O . LYS A 1 249 ? -15.238 14.794 8.071 1.00 73.88 249 LYS A O 1
ATOM 1981 N N . GLY A 1 250 ? -13.451 13.868 9.041 1.00 68.19 250 GLY A N 1
ATOM 1982 C CA . GLY A 1 250 ? -12.542 15.003 8.805 1.00 68.19 250 GLY A CA 1
ATOM 1983 C C . GLY A 1 250 ? -12.190 15.214 7.321 1.00 68.19 250 GLY A C 1
ATOM 1984 O O . GLY A 1 250 ? -12.648 14.446 6.476 1.00 68.19 250 GLY A O 1
ATOM 1985 N N . PRO A 1 251 ? -11.436 16.276 6.966 1.00 56.78 251 PRO A N 1
ATOM 1986 C CA . PRO A 1 251 ? -10.996 16.487 5.588 1.00 56.78 251 PRO A CA 1
ATOM 1987 C C . PRO A 1 251 ? -10.173 15.282 5.119 1.00 56.78 251 PRO A C 1
ATOM 1989 O O . PRO A 1 251 ? -9.121 14.980 5.675 1.00 56.78 251 PRO A O 1
ATOM 1992 N N . ASN A 1 252 ? -10.704 14.589 4.117 1.00 61.53 252 ASN A N 1
ATOM 1993 C CA . ASN A 1 252 ? -10.059 13.507 3.389 1.00 61.53 252 ASN A CA 1
ATOM 1994 C C . ASN A 1 252 ? -9.926 13.998 1.945 1.00 61.53 252 ASN A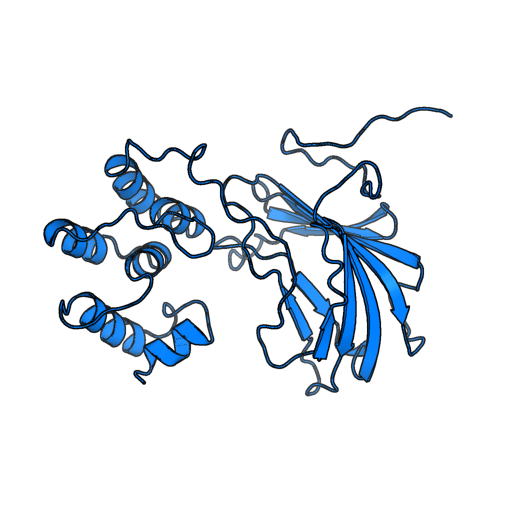 C 1
ATOM 1996 O O . ASN A 1 252 ? -10.837 13.809 1.143 1.00 61.53 252 ASN A O 1
ATOM 2000 N N . ASP A 1 253 ? -8.912 14.802 1.643 1.00 51.25 253 ASP A N 1
ATOM 2001 C CA . ASP A 1 253 ? -8.994 15.746 0.521 1.00 51.25 253 ASP A CA 1
ATOM 2002 C C . ASP A 1 253 ? -8.390 15.281 -0.814 1.00 51.25 253 ASP A C 1
ATOM 2004 O O . ASP A 1 253 ? -8.109 16.093 -1.692 1.00 51.25 253 ASP A O 1
ATOM 2008 N N . GLY A 1 254 ? -8.366 13.974 -1.073 1.00 49.94 254 GLY A N 1
ATOM 2009 C CA . GLY A 1 254 ? -8.333 13.461 -2.447 1.00 49.94 254 GLY A CA 1
ATOM 2010 C C . GLY A 1 254 ? -9.746 13.227 -3.005 1.00 49.94 254 GLY A C 1
ATOM 2011 O O . GLY A 1 254 ? -10.264 12.123 -2.888 1.00 49.94 254 GLY A O 1
ATOM 2012 N N . GLN A 1 255 ? -10.385 14.235 -3.609 1.00 43.38 255 GLN A N 1
ATOM 2013 C CA . GLN A 1 255 ? -11.728 14.165 -4.235 1.00 43.38 255 GLN A CA 1
ATOM 2014 C C . GLN A 1 255 ? -11.917 12.920 -5.153 1.00 43.38 255 GLN A C 1
ATOM 2016 O O . GLN A 1 255 ? -11.336 12.896 -6.233 1.00 43.38 255 GLN A O 1
ATOM 2021 N N . THR A 1 256 ? -12.697 11.856 -4.910 1.00 47.75 256 THR A N 1
ATOM 2022 C CA . THR A 1 256 ? -13.677 11.447 -3.881 1.00 47.75 256 THR A CA 1
ATOM 2023 C C . THR A 1 256 ? -13.982 9.941 -4.058 1.00 47.75 256 THR A C 1
ATOM 2025 O O . THR A 1 256 ? -14.006 9.464 -5.191 1.00 47.75 256 THR A O 1
ATOM 2028 N N . SER A 1 257 ? -14.374 9.228 -2.990 1.00 35.16 257 SER A N 1
ATOM 2029 C CA . SER A 1 257 ? -15.463 8.216 -3.049 1.00 35.16 257 SER A CA 1
ATOM 2030 C C . SER A 1 257 ? -16.260 8.105 -1.726 1.00 35.16 257 SER A C 1
ATOM 2032 O O . SER A 1 257 ? -16.695 7.027 -1.359 1.00 35.16 257 SER A O 1
ATOM 2034 N N . GLU A 1 258 ? -16.448 9.260 -1.059 1.00 33.81 258 GLU A N 1
ATOM 2035 C CA . GLU A 1 258 ? -17.404 9.595 0.031 1.00 33.81 258 GLU A CA 1
ATOM 2036 C C . GLU A 1 258 ? -17.398 8.786 1.359 1.00 33.81 258 GLU A C 1
ATOM 2038 O O . GLU A 1 258 ? -17.258 7.567 1.352 1.00 33.81 258 GLU A O 1
ATOM 2043 N N . PRO A 1 259 ? -17.539 9.456 2.539 1.00 35.62 259 PRO A N 1
ATOM 2044 C CA . PRO A 1 259 ? -18.763 10.214 2.852 1.00 35.62 259 PRO A CA 1
ATOM 2045 C C . PRO A 1 259 ? -18.619 11.537 3.641 1.00 35.62 259 PRO A C 1
ATOM 2047 O O . PRO A 1 259 ? -17.946 11.625 4.669 1.00 35.62 259 PRO A O 1
ATOM 2050 N N . ARG A 1 260 ? -19.439 12.524 3.256 1.00 37.03 260 ARG A N 1
ATOM 2051 C CA . ARG A 1 260 ? -20.075 13.494 4.168 1.00 37.03 260 ARG A CA 1
ATOM 2052 C C . ARG A 1 260 ? -21.450 13.855 3.626 1.00 37.03 260 ARG A C 1
ATOM 2054 O O . ARG A 1 260 ? -21.503 14.450 2.562 1.00 37.03 260 ARG A O 1
ATOM 2061 N N . ILE A 1 261 ? -22.493 13.690 4.441 1.00 33.69 261 ILE A N 1
ATOM 2062 C CA . ILE A 1 261 ? -23.499 14.744 4.634 1.00 33.69 261 ILE A CA 1
ATOM 2063 C C . ILE A 1 261 ? -23.876 14.751 6.125 1.00 33.69 261 ILE A C 1
ATOM 2065 O O . ILE A 1 261 ? -24.418 13.782 6.644 1.00 33.69 261 ILE A O 1
ATOM 2069 N N . GLN A 1 262 ? -23.548 15.841 6.818 1.00 32.91 262 GLN A N 1
ATOM 2070 C CA . GLN A 1 262 ? -24.363 16.345 7.931 1.00 32.91 262 GLN A CA 1
ATOM 2071 C C . GLN A 1 262 ? -25.401 17.302 7.318 1.00 32.91 262 GLN A C 1
ATOM 2073 O O . GLN A 1 262 ? -25.051 17.934 6.313 1.00 32.91 262 GLN A O 1
ATOM 2078 N N . PRO A 1 263 ? -26.622 17.462 7.876 1.00 36.91 263 PRO A N 1
ATOM 2079 C CA . PRO A 1 263 ? -26.795 17.735 9.313 1.00 36.91 263 PRO A CA 1
ATOM 2080 C C . PRO A 1 263 ? -28.089 17.213 9.977 1.00 36.91 263 PRO A C 1
ATOM 2082 O O . PRO A 1 263 ? -29.087 16.964 9.311 1.00 36.91 263 PRO A O 1
ATOM 2085 N N . SER A 1 264 ? -28.105 17.203 11.313 1.00 30.97 264 SER A N 1
ATOM 2086 C CA . SER A 1 264 ? -29.157 17.884 12.089 1.00 30.97 264 SER A CA 1
ATOM 2087 C C . SER A 1 264 ? -28.761 17.967 13.569 1.00 30.97 264 SER A C 1
ATOM 2089 O O . SER A 1 264 ? -28.571 16.924 14.185 1.00 30.97 264 SER A O 1
ATOM 2091 N N . GLU A 1 265 ? -28.624 19.216 14.029 1.00 35.06 265 GLU A N 1
ATOM 2092 C CA . GLU A 1 265 ? -28.683 19.790 15.397 1.00 35.06 265 GLU A CA 1
ATOM 2093 C C . GLU A 1 265 ? -28.182 18.992 16.613 1.00 35.06 265 GLU A C 1
ATOM 2095 O O . GLU A 1 265 ? -28.797 17.973 16.993 1.00 35.06 265 GLU A O 1
#

Secondary structure (DSSP, 8-state):
--HHHHHHHHSS--TT-HHHHHHHHHHHT-TT---SSHHHHHHHTT-HHHHHHHHHTT--TT---TT---HHHHHHHTT-HHHHHHHHHH-TT--TTTSPPP----EE--SS--EEEE---SS--SEEEEEEE---PSTT--EEEEESSPPPTT-SEEEEEEEEEEESS--S-SS-TT-EEEEEEETTT-BEEEEETTEEEE--BTTTTSTTSSS----EEEE-GGGTT-EEEEEEESS--SSS--S--S---S--S--------

Organism: NCBI:txid78864

Radius of gyration: 20.78 Å; chains: 1; bounding box: 55×42×58 Å

Foldseek 3Di:
DQPLVVCVLQDVAPLVPVVSVVVVLVQVVDPVHDDPPSLLRCLLNLVQVSLVVCVVVVDDQQDADPQRDHSLLQNVQNVSVVSNVVSCVVCVPDDCVVRPTRAFQDKDFSDPFWPWDWPDDPDSDLKGKIKTFGAQDDPFDKGKIWTPHFHDSPDQKFKKKKAWQDKPDDDVDPDDHGWIWMWMAGLVQQWIFIDTQQHTPDIDNNCVVNPRNGGTHTDMDIGGNRCHRMITMMMMRRDADPVRHDRHPDCPDPDDDDDDDDDDD

InterPro domains:
  IPR002110 Ankyrin repeat [PF13637] (39-83)
  IPR003877 SPRY domain [PF00622] (168-229)
  IPR036770 Ankyrin repeat-containing domain superfamily [G3DSA:1.25.40.20] (30-101)
  IPR036770 Ankyrin repeat-containing domain superfamily [SSF48403] (37-89)
  IPR043136 B30.2/SPRY domain superfamily [G3DSA:2.60.120.920] (165-249)
  IPR044736 Ran-binding protein Gid1/RanBPM/SPLA, SPRY domain [cd12885] (143-234)

Sequence (265 aa):
MDGWEIIIQKHASLVNNLELWHEWERSILDPKRKVLFPIHKLAEAGRQEAIESLLHRGMNVHELDGDNWTPADVAAGYHHKELEELLRKDDPNRKLAMHKYCQPSTFINVYQGPEITTSSTKEPSLSFVLGVNVPPAAEGMGSYLRTQEAIPPDSKCFYYEIEVLHVSNETDQTFDVGDIIGCGMNFETGKGYCTKNGVLLDSCNAFDGHNFSRGKFYPCIGFGANTQGTQMQIRVTLRATEEYPFCFKGPNDGQTSEPRIQPSE